Protein AF-0000000078981145 (afdb_homodimer)

Sequence (260 aa):
MRGDRMSDLTLTKIRLRNGAWEGRLTGAPTTGKRPDIRVTHLDQPVPDVELVEGTDSSFWTLTIPVPDYAIADGVQTFLIVDGETETKLGDFTLIAGESVPDDLRAEVELLRAELDMLKRAFRRHCLETSMRGDRMSDLTLTKIRLRNGAWEGRLTGAPTTGKRPDIRVTHLDQPVPDVELVEGTDSSFWTLTIPVPDYAIADGVQTFLIVDGETETKLGDFTLIAGESVPDDLRAEVELLRAELDMLKRAFRRHCLETS

Foldseek 3Di:
DPPPLDDQKAKDWDDDPPQKTKIKIARDDPVLDDFDKFKDKVNHTQPPWDWAADPVNGMIMTMGGHDPVQPDAAKTKMWIARPVSRHTNDMDIDHDDPPVVVVVVVVVVVVVVVVVVVVVVVVVVVVVVD/DPPPLDDQKAKDWDDDPPQKTKIKIARPDPVLDDFDKFKDKVNHTQPPWDWAADPVNGMIMTMGGHDPVQADAAKTKMWIARPVSRHTNDMDIDHDDPPVCVVVVVVVVVVVVVVVVVVVVVVVCVVVVD

Secondary structure (DSSP, 8-state):
-------S-EEEEEEEETTEEEEEEE---TT-PPP-EEEEETTEEPTT-EEEE-TTSS-EEEEEE--GGG-SSEEEEEEEEETTTTEEEEEEEEEEESSHHHHHHHHHHHHHHHHHHHHHHHHHHHHH--/-------S-EEEEEEEETTEEEEEEE---TT-PPP-EEEEETTEEPTT-EEEE-TTSS-EEEEEE--GGG-SSEEEEEEEEETTTTEEEEEEEEEEESSHHHHHHHHHHHHHHHHHHHHHHHHHHHHH--

Nearest PDB structures (foldseek):
  6x00-assembly1_A  TM=3.902E-01  e=3.540E-01  Mus musculus
  8rlu-assembly2_F  TM=3.297E-01  e=1.906E-01  Homo sapiens
  7ceg-assembly1_A  TM=3.443E-01  e=1.610E-01  Mus musculus
  3tbs-assembly2_D  TM=3.550E-01  e=9.748E-01  Mus musculus
  2r0z-assembly1_H  TM=4.295E-01  e=2.684E+00  Mus musculus

Organism: Ruegeria pomeroyi (strain ATCC 700808 / DSM 15171 / DSS-3) (NCBI:txid246200)

Radius of gyration: 25.03 Å; Cα contacts (8 Å, |Δi|>4): 493; chains: 2; bounding box: 40×76×72 Å

Structure (mmCIF, N/CA/C/O backbone):
data_AF-0000000078981145-model_v1
#
loop_
_entity.id
_entity.type
_entity.pdbx_description
1 polymer 'Uncharacterized protein'
#
loop_
_atom_site.group_PDB
_atom_site.id
_atom_site.type_symbol
_atom_site.label_atom_id
_atom_site.label_alt_id
_atom_site.label_comp_id
_atom_site.label_asym_id
_atom_site.label_entity_id
_atom_site.label_seq_id
_atom_site.pdbx_PDB_ins_code
_atom_site.Cartn_x
_atom_site.Cartn_y
_atom_site.Cartn_z
_atom_site.occupancy
_atom_site.B_iso_or_equiv
_atom_site.auth_seq_id
_atom_site.auth_comp_id
_atom_site.auth_asym_id
_atom_site.auth_atom_id
_atom_site.pdbx_PDB_model_num
ATOM 1 N N . MET A 1 1 ? 18.266 -32.469 -20.688 1 37.5 1 MET A N 1
ATOM 2 C CA . MET A 1 1 ? 17.109 -31.734 -21.172 1 37.5 1 MET A CA 1
ATOM 3 C C . MET A 1 1 ? 16.281 -31.219 -20 1 37.5 1 MET A C 1
ATOM 5 O O . MET A 1 1 ? 15.742 -32 -19.219 1 37.5 1 MET A O 1
ATOM 9 N N . ARG A 1 2 ? 16.875 -30.328 -19.281 1 42 2 ARG A N 1
ATOM 10 C CA . ARG A 1 2 ? 16.188 -29.781 -18.109 1 42 2 ARG A CA 1
ATOM 11 C C . ARG A 1 2 ? 14.727 -29.4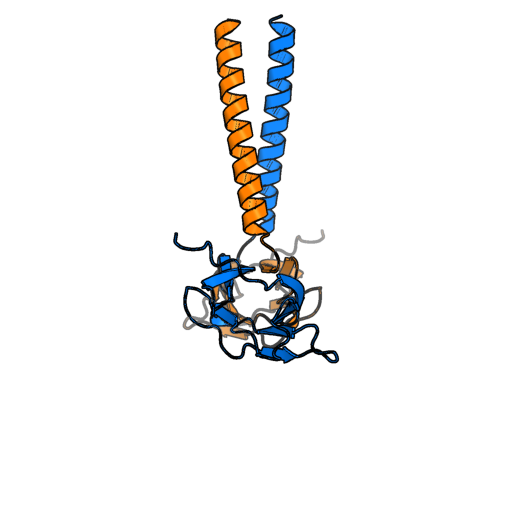84 -18.438 1 42 2 ARG A C 1
ATOM 13 O O . ARG A 1 2 ? 14.422 -28.594 -19.234 1 42 2 ARG A O 1
ATOM 20 N N . GLY A 1 3 ? 13.867 -30.438 -18.609 1 40.94 3 GLY A N 1
ATOM 21 C CA . GLY A 1 3 ? 12.484 -30.188 -19 1 40.94 3 GLY A CA 1
ATOM 22 C C . GLY A 1 3 ? 11.922 -28.906 -18.391 1 40.94 3 GLY A C 1
ATOM 23 O O . GLY A 1 3 ? 12.18 -28.609 -17.219 1 40.94 3 GLY A O 1
ATOM 24 N N . ASP A 1 4 ? 11.82 -27.812 -19.016 1 48.12 4 ASP A N 1
ATOM 25 C CA . ASP A 1 4 ? 11.125 -26.578 -18.703 1 48.12 4 ASP A CA 1
ATOM 26 C C . ASP A 1 4 ? 9.914 -26.828 -17.797 1 48.12 4 ASP A C 1
ATOM 28 O O . ASP A 1 4 ? 8.922 -27.406 -18.25 1 48.12 4 ASP A O 1
ATOM 32 N N . ARG A 1 5 ? 10.109 -27.328 -16.609 1 58.34 5 ARG A N 1
ATOM 33 C CA . ARG A 1 5 ? 9.086 -27.75 -15.656 1 58.34 5 ARG A CA 1
ATOM 34 C C . ARG A 1 5 ? 7.969 -26.719 -15.555 1 58.34 5 ARG A C 1
ATOM 36 O O . ARG A 1 5 ? 8.141 -25.672 -14.922 1 58.34 5 ARG A O 1
ATOM 43 N N . MET A 1 6 ? 7.098 -26.5 -16.594 1 71.06 6 MET A N 1
ATOM 44 C CA . MET A 1 6 ? 5.906 -25.656 -16.688 1 71.06 6 MET A CA 1
ATOM 45 C C . MET A 1 6 ? 4.828 -26.141 -15.719 1 71.06 6 MET A C 1
ATOM 47 O O . MET A 1 6 ? 4.758 -27.328 -15.414 1 71.06 6 MET A O 1
ATOM 51 N N . SER A 1 7 ? 4.48 -25.266 -14.805 1 76 7 SER A N 1
ATOM 52 C CA . SER A 1 7 ? 3.369 -25.609 -13.922 1 76 7 SER A CA 1
ATOM 53 C C . SER A 1 7 ? 2.053 -25.672 -14.695 1 76 7 SER A C 1
ATOM 55 O O . SER A 1 7 ? 1.829 -24.875 -15.617 1 76 7 SER A O 1
ATOM 57 N N . ASP A 1 8 ? 1.269 -26.719 -14.422 1 88 8 ASP A N 1
ATOM 58 C CA . ASP A 1 8 ? -0.055 -26.828 -15.023 1 88 8 ASP A CA 1
ATOM 59 C C . ASP A 1 8 ? -1.052 -25.891 -14.336 1 88 8 ASP A C 1
ATOM 61 O O . ASP A 1 8 ? -2.209 -25.797 -14.75 1 88 8 ASP A O 1
ATOM 65 N N . LEU A 1 9 ? -0.508 -25.266 -13.367 1 93.69 9 LEU A N 1
ATOM 66 C CA . LEU A 1 9 ? -1.404 -24.406 -12.594 1 93.69 9 LEU A CA 1
ATOM 67 C C . LEU A 1 9 ? -1.566 -23.047 -13.266 1 93.69 9 LEU A C 1
ATOM 69 O O . LEU A 1 9 ? -0.61 -22.516 -13.828 1 93.69 9 LEU A O 1
ATOM 73 N N . THR A 1 10 ? -2.793 -22.531 -13.211 1 95.56 10 THR A N 1
ATOM 74 C CA . THR A 1 10 ? -3.1 -21.172 -13.641 1 95.56 10 THR A CA 1
ATOM 75 C C . THR A 1 10 ? -3.686 -20.359 -12.492 1 95.56 10 THR A C 1
ATOM 77 O O . THR A 1 10 ? -4.633 -20.797 -11.836 1 95.56 10 THR A O 1
ATOM 80 N N . LEU A 1 11 ? -3.074 -19.25 -12.258 1 96.19 11 LEU A N 1
ATOM 81 C CA . LEU A 1 11 ? -3.531 -18.359 -11.195 1 96.19 11 LEU A CA 1
ATOM 82 C C . LEU A 1 11 ? -4.246 -17.141 -11.781 1 96.19 11 LEU A C 1
ATOM 84 O O . LEU A 1 11 ? -3.74 -16.5 -12.703 1 96.19 11 LEU A O 1
ATOM 88 N N . THR A 1 12 ? -5.453 -16.875 -11.281 1 96.31 12 THR A N 1
ATOM 89 C CA . THR A 1 12 ? -6.207 -15.688 -11.656 1 96.31 12 THR A CA 1
ATOM 90 C C . THR A 1 12 ? -6.527 -14.844 -10.422 1 96.31 12 THR A C 1
ATOM 92 O O . THR A 1 12 ? -7.113 -15.344 -9.461 1 96.31 12 THR A O 1
ATOM 95 N N . LYS A 1 13 ? -6.102 -13.625 -10.5 1 95.88 13 LYS A N 1
ATOM 96 C CA . LYS A 1 13 ? -6.41 -12.719 -9.398 1 95.88 13 LYS A CA 1
ATOM 97 C C . LYS A 1 13 ? -7.91 -12.445 -9.312 1 95.88 13 LYS A C 1
ATOM 99 O O . LYS A 1 13 ? -8.555 -12.188 -10.328 1 95.88 13 LYS A O 1
ATOM 104 N N . ILE A 1 14 ? -8.461 -12.5 -8.094 1 96.62 14 ILE A N 1
ATOM 105 C CA . ILE A 1 14 ? -9.844 -12.102 -7.871 1 96.62 14 ILE A CA 1
ATOM 106 C C . ILE A 1 14 ? -9.898 -10.672 -7.352 1 96.62 14 ILE A C 1
ATOM 108 O O . ILE A 1 14 ? -10.5 -9.797 -7.977 1 96.62 14 ILE A O 1
ATOM 112 N N . ARG A 1 15 ? -9.242 -10.461 -6.172 1 96.75 15 ARG A N 1
ATOM 113 C CA . ARG A 1 15 ? -9.266 -9.117 -5.605 1 96.75 15 ARG A CA 1
ATOM 114 C C . ARG A 1 15 ? -8.242 -8.977 -4.484 1 96.75 15 ARG A C 1
ATOM 116 O O . ARG A 1 15 ? -7.73 -9.977 -3.979 1 96.75 15 ARG A O 1
ATOM 123 N N . LEU A 1 16 ? -7.898 -7.773 -4.191 1 97.31 16 LEU A N 1
ATOM 124 C CA . LEU A 1 16 ? -7.277 -7.387 -2.93 1 97.31 16 LEU A CA 1
ATOM 125 C C . LEU A 1 16 ? -8.203 -6.473 -2.129 1 97.31 16 LEU A C 1
ATOM 127 O O . LEU A 1 16 ? -8.57 -5.395 -2.598 1 97.31 16 LEU A O 1
ATOM 131 N N . ARG A 1 17 ? -8.578 -6.945 -0.911 1 97.62 17 ARG A N 1
ATOM 132 C CA . ARG A 1 17 ? -9.516 -6.176 -0.097 1 97.62 17 ARG A CA 1
ATOM 133 C C . ARG A 1 17 ? -9.352 -6.504 1.383 1 97.62 17 ARG A C 1
ATOM 135 O O . ARG A 1 17 ? -9.133 -7.66 1.748 1 97.62 17 ARG A O 1
ATOM 142 N N . ASN A 1 18 ? -9.523 -5.512 2.121 1 98.12 18 ASN A N 1
ATOM 143 C CA . ASN A 1 18 ? -9.516 -5.668 3.572 1 98.12 18 ASN A CA 1
ATOM 144 C C . ASN A 1 18 ? -8.258 -6.387 4.051 1 98.12 18 ASN A C 1
ATOM 146 O O . ASN A 1 18 ? -8.336 -7.297 4.879 1 98.12 18 ASN A O 1
ATOM 150 N N . GLY A 1 19 ? -7.188 -6.055 3.361 1 98 19 GLY A N 1
ATOM 151 C CA . GLY A 1 19 ? -5.891 -6.559 3.795 1 98 19 GLY A CA 1
ATOM 152 C C . GLY A 1 19 ? -5.625 -7.98 3.348 1 98 19 GLY A C 1
ATOM 153 O O . GLY A 1 19 ? -4.75 -8.656 3.893 1 98 19 GLY A O 1
ATOM 154 N N . ALA A 1 20 ? -6.414 -8.422 2.396 1 98.5 20 ALA A N 1
ATOM 155 C CA . ALA A 1 20 ? -6.219 -9.789 1.921 1 98.5 20 ALA A CA 1
ATOM 156 C C . ALA A 1 20 ? -6.32 -9.859 0.4 1 98.5 20 ALA A C 1
ATOM 158 O O . ALA A 1 20 ? -7.254 -9.312 -0.192 1 98.5 20 ALA A O 1
ATOM 159 N N . TRP A 1 21 ? -5.336 -10.531 -0.169 1 97.94 21 TRP A N 1
ATOM 160 C CA . TRP A 1 21 ? -5.344 -10.828 -1.598 1 97.94 21 TRP A CA 1
ATOM 161 C C . TRP A 1 21 ? -5.988 -12.188 -1.871 1 97.94 21 TRP A C 1
ATOM 163 O O . TRP A 1 21 ? -5.727 -13.156 -1.16 1 97.94 21 TRP A O 1
ATOM 173 N N . GLU A 1 22 ? -6.824 -12.211 -2.834 1 98 22 GLU A N 1
ATOM 174 C CA . GLU A 1 22 ? -7.516 -13.453 -3.186 1 98 22 GLU A CA 1
ATOM 175 C C . GLU A 1 22 ? -7.328 -13.789 -4.664 1 98 22 GLU A C 1
ATOM 177 O O . GLU A 1 22 ? -7.414 -12.906 -5.52 1 98 22 GLU A O 1
ATOM 182 N N . GLY A 1 23 ? -7.086 -15.055 -4.902 1 97.62 23 GLY A N 1
ATOM 183 C CA . GLY A 1 23 ? -6.973 -15.57 -6.258 1 97.62 23 GLY A CA 1
ATOM 184 C C . GLY A 1 23 ? -7.516 -16.984 -6.402 1 97.62 23 GLY A C 1
ATOM 185 O O . GLY A 1 23 ? -7.801 -17.656 -5.406 1 97.62 23 GLY A O 1
ATOM 186 N N . ARG A 1 24 ? -7.699 -17.344 -7.656 1 96.88 24 ARG A N 1
ATOM 187 C CA . ARG A 1 24 ? -8.18 -18.672 -8 1 96.88 24 ARG A CA 1
ATOM 188 C C . ARG A 1 24 ? -7.109 -19.469 -8.742 1 96.88 24 ARG A C 1
ATOM 190 O O . ARG A 1 24 ? -6.457 -18.938 -9.648 1 96.88 24 ARG A O 1
ATOM 197 N N . LEU A 1 25 ? -6.93 -20.703 -8.289 1 95.56 25 LEU A N 1
ATOM 198 C CA . LEU A 1 25 ? -5.988 -21.625 -8.922 1 95.56 25 LEU A CA 1
ATOM 199 C C . LEU A 1 25 ? -6.73 -22.734 -9.656 1 95.56 25 LEU A C 1
ATOM 201 O O . LEU A 1 25 ? -7.613 -23.375 -9.086 1 95.56 25 LEU A O 1
ATOM 205 N N . THR A 1 26 ? -6.328 -22.922 -10.891 1 94.19 26 THR A N 1
ATOM 206 C CA . THR A 1 26 ? -6.875 -24.031 -11.672 1 94.19 26 THR A CA 1
ATOM 207 C C . THR A 1 26 ? -5.754 -24.859 -12.281 1 94.19 26 THR A C 1
ATOM 209 O O . THR A 1 26 ? -4.586 -24.469 -12.25 1 94.19 26 THR A O 1
ATOM 212 N N . GLY A 1 27 ? -6.086 -26.047 -12.734 1 89.81 27 GLY A N 1
ATOM 213 C CA . GLY A 1 27 ? -5.137 -26.906 -13.422 1 89.81 27 GLY A CA 1
ATOM 214 C C . GLY A 1 27 ? -4.465 -27.906 -12.508 1 89.81 27 GLY A C 1
ATOM 215 O O . GLY A 1 27 ? -3.523 -28.594 -12.906 1 89.81 27 GLY A O 1
ATOM 216 N N . ALA A 1 28 ? -4.902 -27.891 -11.312 1 80.56 28 ALA A N 1
ATOM 217 C CA . ALA A 1 28 ? -4.344 -28.891 -10.391 1 80.56 28 ALA A CA 1
ATOM 218 C C . ALA A 1 28 ? -4.695 -30.297 -10.828 1 80.56 28 ALA A C 1
ATOM 220 O O . ALA A 1 28 ? -5.719 -30.516 -11.484 1 80.56 28 ALA A O 1
ATOM 221 N N . PRO A 1 29 ? -3.707 -31.141 -10.531 1 72.94 29 PRO A N 1
ATOM 222 C CA . PRO A 1 29 ? -3.979 -32.5 -10.961 1 72.94 29 PRO A CA 1
ATOM 223 C C . PRO A 1 29 ? -5.285 -33.062 -10.391 1 72.94 29 PRO A C 1
ATOM 225 O O . PRO A 1 29 ? -5.707 -32.656 -9.305 1 72.94 29 PRO A O 1
ATOM 228 N N . THR A 1 30 ? -5.949 -33.812 -11.18 1 66.62 30 THR A N 1
ATOM 229 C CA . THR A 1 30 ? -7.227 -34.438 -10.844 1 66.62 30 THR A CA 1
ATOM 230 C C . THR A 1 30 ? -7.055 -35.469 -9.727 1 66.62 30 THR A C 1
ATOM 232 O O . THR A 1 30 ? -8.039 -36 -9.219 1 66.62 30 THR A O 1
ATOM 235 N N . THR A 1 31 ? -5.891 -35.719 -9.32 1 64.62 31 THR A N 1
ATOM 236 C CA . THR A 1 31 ? -5.676 -36.75 -8.297 1 64.62 31 THR A CA 1
ATOM 237 C C . THR A 1 31 ? -6.09 -36.219 -6.922 1 64.62 31 THR A C 1
ATOM 239 O O . THR A 1 31 ? -6.059 -36.969 -5.938 1 64.62 31 THR A O 1
ATOM 242 N N . GLY A 1 32 ? -6.656 -34.938 -6.895 1 68.75 32 GLY A N 1
ATOM 243 C CA . GLY A 1 32 ? -7.105 -34.375 -5.629 1 68.75 32 GLY A CA 1
ATOM 244 C C . GLY A 1 32 ? -5.969 -33.844 -4.773 1 68.75 32 GLY A C 1
ATOM 245 O O . GLY A 1 32 ? -6.176 -33.469 -3.619 1 68.75 32 GLY A O 1
ATOM 246 N N . LYS A 1 33 ? -4.82 -33.938 -5.352 1 80.12 33 LYS A N 1
ATOM 247 C CA . LYS A 1 33 ? -3.682 -33.469 -4.555 1 80.12 33 LYS A CA 1
ATOM 248 C C . LYS A 1 33 ? -3.68 -31.953 -4.414 1 80.12 33 LYS A C 1
ATOM 250 O O . LYS A 1 33 ? -3.879 -31.234 -5.395 1 80.12 33 LYS A O 1
ATOM 255 N N . ARG A 1 34 ? -3.582 -31.594 -3.213 1 90.56 34 ARG A N 1
ATOM 256 C CA . ARG A 1 34 ? -3.488 -30.172 -2.895 1 90.56 34 ARG A CA 1
ATOM 257 C C . ARG A 1 34 ? -2.236 -29.547 -3.508 1 90.56 34 ARG A C 1
ATOM 259 O O . ARG A 1 34 ? -1.13 -30.062 -3.316 1 90.56 34 ARG A O 1
ATOM 266 N N . PRO A 1 35 ? -2.432 -28.516 -4.27 1 93.5 35 PRO A N 1
ATOM 267 C CA . PRO A 1 35 ? -1.246 -27.859 -4.832 1 93.5 35 PRO A CA 1
ATOM 268 C C . PRO A 1 35 ? -0.295 -27.344 -3.758 1 93.5 35 PRO A C 1
ATOM 270 O O . PRO A 1 35 ? -0.74 -26.922 -2.688 1 93.5 35 PRO A O 1
ATOM 273 N N . ASP A 1 36 ? 0.996 -27.359 -4.082 1 94.94 36 ASP A N 1
ATOM 274 C CA . ASP A 1 36 ? 2.018 -26.766 -3.223 1 94.94 36 ASP A CA 1
ATOM 275 C C . ASP A 1 36 ? 2.266 -25.312 -3.586 1 94.94 36 ASP A C 1
ATOM 277 O O . ASP A 1 36 ? 3.012 -25.016 -4.523 1 94.94 36 ASP A O 1
ATOM 281 N N . ILE A 1 37 ? 1.636 -24.469 -2.852 1 97.19 37 ILE A N 1
ATOM 282 C CA . ILE A 1 37 ? 1.742 -23.047 -3.133 1 97.19 37 ILE A CA 1
ATOM 283 C C . ILE A 1 37 ? 2.602 -22.375 -2.066 1 97.19 37 ILE A C 1
ATOM 285 O O . ILE A 1 37 ? 2.359 -22.531 -0.87 1 97.19 37 ILE A O 1
ATOM 289 N N . ARG A 1 38 ? 3.592 -21.562 -2.518 1 97.38 38 ARG A N 1
ATOM 290 C CA . ARG A 1 38 ? 4.449 -20.766 -1.643 1 97.38 38 ARG A CA 1
ATOM 291 C C . ARG A 1 38 ? 4.297 -19.281 -1.933 1 97.38 38 ARG A C 1
ATOM 293 O O . ARG A 1 38 ? 4.379 -18.859 -3.088 1 97.38 38 ARG A O 1
ATOM 300 N N . VAL A 1 39 ? 4.062 -18.594 -0.921 1 98.44 39 VAL A N 1
ATOM 301 C CA . VAL A 1 39 ? 4 -17.141 -1.016 1 98.44 39 VAL A CA 1
ATOM 302 C C . VAL A 1 39 ? 5.133 -16.516 -0.201 1 98.44 39 VAL A C 1
ATOM 304 O O . VAL A 1 39 ? 5.301 -16.828 0.981 1 98.44 39 VAL A O 1
ATOM 307 N N . THR A 1 40 ? 5.906 -15.641 -0.909 1 96.38 40 THR A N 1
ATOM 308 C CA . THR A 1 40 ? 7.027 -15.047 -0.192 1 96.38 40 THR A CA 1
ATOM 309 C C . THR A 1 40 ? 7.02 -13.523 -0.332 1 96.38 40 THR A C 1
ATOM 311 O O . THR A 1 40 ? 6.496 -12.992 -1.311 1 96.38 40 THR A O 1
ATOM 314 N N . HIS A 1 41 ? 7.441 -12.859 0.619 1 94.56 41 HIS A N 1
ATOM 315 C CA . HIS A 1 41 ? 7.809 -11.453 0.668 1 94.56 41 HIS A CA 1
ATOM 316 C C . HIS A 1 41 ? 9.258 -11.273 1.107 1 94.56 41 HIS A C 1
ATOM 318 O O . HIS A 1 41 ? 9.664 -11.805 2.141 1 94.56 41 HIS A O 1
ATOM 324 N N . LEU A 1 42 ? 10.086 -10.633 0.274 1 89.56 42 LEU A N 1
ATOM 325 C CA . LEU A 1 42 ? 11.516 -10.508 0.536 1 89.56 42 LEU A CA 1
ATOM 326 C C . LEU A 1 42 ? 12.133 -11.867 0.851 1 89.56 42 LEU A C 1
ATOM 328 O O . LEU A 1 42 ? 12.859 -12.016 1.835 1 89.56 42 LEU A O 1
ATOM 332 N N . ASP A 1 43 ? 11.641 -12.914 0.191 1 89.38 43 ASP A N 1
ATOM 333 C CA . ASP A 1 43 ? 12.148 -14.281 0.201 1 89.38 43 ASP A CA 1
ATOM 334 C C . ASP A 1 43 ? 11.789 -14.992 1.506 1 89.38 43 ASP A C 1
ATOM 336 O O . ASP A 1 43 ? 12.336 -16.062 1.809 1 89.38 43 ASP A O 1
ATOM 340 N N . GLN A 1 44 ? 10.961 -14.383 2.266 1 95.56 44 GLN A N 1
ATOM 341 C CA . GLN A 1 44 ? 10.461 -15.016 3.479 1 95.56 44 GLN A CA 1
ATOM 342 C C . GLN A 1 44 ? 9 -15.43 3.316 1 95.56 44 GLN A C 1
ATOM 344 O O . GLN A 1 44 ? 8.203 -14.703 2.727 1 95.56 44 GLN A O 1
ATOM 349 N N . PRO A 1 45 ? 8.664 -16.609 3.865 1 97.94 45 PRO A N 1
ATOM 350 C CA . PRO A 1 45 ? 7.27 -17.047 3.748 1 97.94 45 PRO A CA 1
ATOM 351 C C . PRO A 1 45 ? 6.289 -16.094 4.426 1 97.94 45 PRO A C 1
ATOM 353 O O . PRO A 1 45 ? 6.574 -15.578 5.508 1 97.94 45 PRO A O 1
ATOM 356 N N . VAL A 1 46 ? 5.207 -15.828 3.748 1 98.56 46 VAL A N 1
ATOM 357 C CA . VAL A 1 46 ? 4.129 -15.031 4.32 1 98.56 46 VAL A CA 1
ATOM 358 C C . VAL A 1 46 ? 3.283 -15.898 5.254 1 98.56 46 VAL A C 1
ATOM 360 O O . VAL A 1 46 ? 2.861 -17 4.883 1 98.56 46 VAL A O 1
ATOM 363 N N . PRO A 1 47 ? 3.012 -15.438 6.422 1 98 47 PRO A N 1
ATOM 364 C CA . PRO A 1 47 ? 2.223 -16.25 7.355 1 98 47 PRO A CA 1
ATOM 365 C C . PRO A 1 47 ? 0.738 -16.281 6.996 1 98 47 PRO A C 1
ATOM 367 O O . PRO A 1 47 ? 0.24 -15.367 6.328 1 98 47 PRO A O 1
ATOM 370 N N . ASP A 1 48 ? 0.023 -17.344 7.406 1 98.25 48 ASP A N 1
ATOM 371 C CA . ASP A 1 48 ? -1.428 -17.5 7.473 1 98.25 48 ASP A CA 1
ATOM 372 C C . ASP A 1 48 ? -2.045 -17.5 6.078 1 98.25 48 ASP A C 1
ATOM 374 O O . ASP A 1 48 ? -3.182 -17.062 5.891 1 98.25 48 ASP A O 1
ATOM 378 N N . VAL A 1 49 ? -1.301 -17.953 5.082 1 98.56 49 VAL A N 1
ATOM 379 C CA . VAL A 1 49 ? -1.825 -18.172 3.736 1 98.56 49 VAL A CA 1
ATOM 380 C C . VAL A 1 49 ? -2.814 -19.328 3.744 1 98.56 49 VAL A C 1
ATOM 382 O O . VAL A 1 49 ? -2.551 -20.375 4.348 1 98.56 49 VAL A O 1
ATOM 385 N N . GLU A 1 50 ? -3.934 -19.078 3.059 1 98.38 50 GLU A N 1
ATOM 386 C CA . GLU A 1 50 ? -4.957 -20.109 3.031 1 98.38 50 GLU A CA 1
ATOM 387 C C . GLU A 1 50 ? -5.207 -20.609 1.609 1 98.38 50 GLU A C 1
ATOM 389 O O . GLU A 1 50 ? -5.254 -19.812 0.671 1 98.38 50 GLU A O 1
ATOM 394 N N . LEU A 1 51 ? -5.359 -21.859 1.454 1 96.94 51 LEU A N 1
ATOM 395 C CA . LEU A 1 51 ? -5.746 -22.531 0.217 1 96.94 51 LEU A CA 1
ATOM 396 C C . LEU A 1 51 ? -6.922 -23.469 0.453 1 96.94 51 LEU A C 1
ATOM 398 O O . LEU A 1 51 ? -6.793 -24.469 1.182 1 96.94 51 LEU A O 1
ATOM 402 N N . VAL A 1 52 ? -8.047 -23.172 -0.19 1 95.44 52 VAL A N 1
ATOM 403 C CA . VAL A 1 52 ? -9.258 -23.938 0.06 1 95.44 52 VAL A CA 1
ATOM 404 C C . VAL A 1 52 ? -9.805 -24.484 -1.258 1 95.44 52 VAL A C 1
ATOM 406 O O . VAL A 1 52 ? -9.953 -23.734 -2.229 1 95.44 52 VAL A O 1
ATOM 409 N N . GLU A 1 53 ? -10.102 -25.688 -1.212 1 93.06 53 GLU A N 1
ATOM 410 C CA . GLU A 1 53 ? -10.664 -26.312 -2.404 1 93.06 53 GLU A CA 1
ATOM 411 C C . GLU A 1 53 ? -12.094 -25.844 -2.656 1 93.06 53 GLU A C 1
ATOM 413 O O . GLU A 1 53 ? -12.883 -25.719 -1.72 1 93.06 53 GLU A O 1
ATOM 418 N N . GLY A 1 54 ? -12.32 -25.578 -3.957 1 88.75 54 GLY A N 1
ATOM 419 C CA . GLY A 1 54 ? -13.672 -25.203 -4.332 1 88.75 54 GLY A CA 1
ATOM 420 C C . GLY A 1 54 ? -14.664 -26.344 -4.215 1 88.75 54 GLY A C 1
ATOM 421 O O . GLY A 1 54 ? -14.289 -27.469 -3.854 1 88.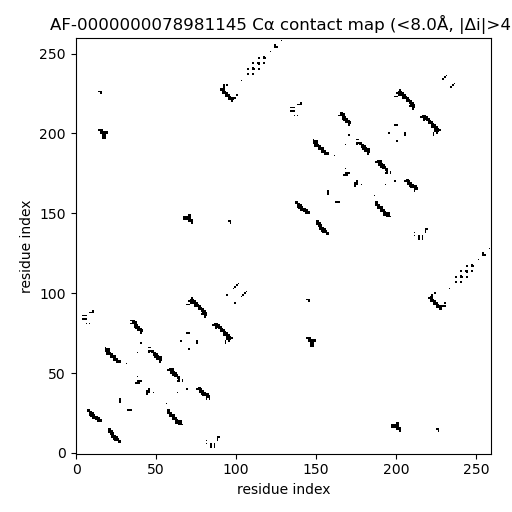75 54 GLY A O 1
ATOM 422 N N . THR A 1 55 ? -15.891 -26.016 -4.465 1 83.25 55 THR A N 1
ATOM 423 C CA . THR A 1 55 ? -17 -26.953 -4.262 1 83.25 55 THR A CA 1
ATOM 424 C C . THR A 1 55 ? -16.875 -28.141 -5.207 1 83.25 55 THR A C 1
ATOM 426 O O . THR A 1 55 ? -17.188 -29.266 -4.828 1 83.25 55 THR A O 1
ATOM 429 N N . ASP A 1 56 ? -16.469 -27.891 -6.492 1 78.81 56 ASP A N 1
ATOM 430 C CA . ASP A 1 56 ? -16.453 -29.016 -7.438 1 78.81 56 ASP A CA 1
ATOM 431 C C . ASP A 1 56 ? -15.023 -29.484 -7.691 1 78.81 56 ASP A C 1
ATOM 433 O O . ASP A 1 56 ? -14.75 -30.156 -8.695 1 78.81 56 ASP A O 1
ATOM 437 N N . SER A 1 57 ? -14.125 -29.172 -6.852 1 76.62 57 SER A N 1
ATOM 438 C CA . SER A 1 57 ? -12.727 -29.578 -6.906 1 76.62 57 SER A CA 1
ATOM 439 C C . SER A 1 57 ? -12.062 -29.109 -8.195 1 76.62 57 SER A C 1
ATOM 441 O O . SER A 1 57 ? -11.047 -29.656 -8.617 1 76.62 57 SER A O 1
ATOM 443 N N . SER A 1 58 ? -12.672 -28.25 -8.836 1 86.25 58 SER A N 1
ATOM 444 C CA . SER A 1 58 ? -12.133 -27.766 -10.109 1 86.25 58 SER A CA 1
ATOM 445 C C . SER A 1 58 ? -11.203 -26.578 -9.898 1 86.25 58 SER A C 1
ATOM 447 O O . SER A 1 58 ? -10.469 -26.188 -10.805 1 86.25 58 SER A O 1
ATOM 449 N N . PHE A 1 59 ? -11.328 -26.109 -8.711 1 92.56 59 PHE A N 1
ATOM 450 C CA . PHE A 1 59 ? -10.453 -24.969 -8.461 1 92.56 59 PHE A CA 1
ATOM 451 C C . PHE A 1 59 ? -10.125 -24.859 -6.973 1 92.56 59 PHE A C 1
ATOM 453 O O . PHE A 1 59 ? -10.734 -25.531 -6.145 1 92.56 59 PHE A O 1
ATOM 460 N N . TRP A 1 60 ? -9.086 -24.062 -6.676 1 95.44 60 TRP A N 1
ATOM 461 C CA . TRP A 1 60 ? -8.711 -23.672 -5.316 1 95.44 60 TRP A CA 1
ATOM 462 C C . TRP A 1 60 ? -8.766 -22.156 -5.145 1 95.44 60 TRP A C 1
ATOM 464 O O . TRP A 1 60 ? -8.445 -21.406 -6.074 1 95.44 60 TRP A O 1
ATOM 474 N N . THR A 1 61 ? -9.195 -21.781 -3.973 1 97 61 THR A N 1
ATOM 475 C CA . THR A 1 61 ? -9.141 -20.359 -3.625 1 97 61 THR A CA 1
ATOM 476 C C . THR A 1 61 ? -7.938 -20.078 -2.73 1 97 61 THR A C 1
ATOM 478 O O . THR A 1 61 ? -7.77 -20.703 -1.686 1 97 61 THR A O 1
ATOM 481 N N . LEU A 1 62 ? -7.109 -19.219 -3.182 1 98.12 62 LEU A N 1
ATOM 482 C CA . LEU A 1 62 ? -5.922 -18.781 -2.453 1 98.12 62 LEU A CA 1
ATOM 483 C C . LEU A 1 62 ? -6.164 -17.438 -1.776 1 98.12 62 LEU A C 1
ATOM 485 O O . LEU A 1 62 ? -6.598 -16.469 -2.424 1 98.12 62 LEU A O 1
ATOM 489 N N . THR A 1 63 ? -5.992 -17.375 -0.469 1 98.75 63 THR A N 1
ATOM 490 C CA . THR A 1 63 ? -6.094 -16.125 0.281 1 98.75 63 THR A CA 1
ATOM 491 C C . THR A 1 63 ? -4.777 -15.812 0.987 1 98.75 63 THR A C 1
ATOM 493 O O . THR A 1 63 ? -4.246 -16.656 1.721 1 98.75 63 THR A O 1
ATOM 496 N N . ILE A 1 64 ? -4.246 -14.602 0.767 1 98.62 64 ILE A N 1
ATOM 497 C CA . ILE A 1 64 ? -2.975 -14.148 1.322 1 98.62 64 ILE A CA 1
ATOM 498 C C . ILE A 1 64 ? -3.199 -12.906 2.182 1 98.62 64 ILE A C 1
ATOM 500 O O . ILE A 1 64 ? -3.475 -11.828 1.659 1 98.62 64 ILE A O 1
ATOM 504 N N . PRO A 1 65 ? -3.088 -13.039 3.432 1 98.75 65 PRO A N 1
ATOM 505 C CA . PRO A 1 65 ? -3.143 -11.82 4.238 1 98.75 65 PRO A CA 1
ATOM 506 C C . PRO A 1 65 ? -1.935 -10.906 4.016 1 98.75 65 PRO A C 1
ATOM 508 O O . PRO A 1 65 ? -0.814 -11.398 3.85 1 98.75 65 PRO A O 1
ATOM 511 N N . VAL A 1 66 ? -2.166 -9.617 3.965 1 98.31 66 VAL A N 1
ATOM 512 C CA . VAL A 1 66 ? -1.068 -8.656 3.918 1 98.31 66 VAL A CA 1
ATOM 513 C C . VAL A 1 66 ? -0.572 -8.375 5.336 1 98.31 66 VAL A C 1
ATOM 515 O O . VAL A 1 66 ? -1.291 -7.781 6.145 1 98.31 66 VAL A O 1
ATOM 518 N N . PRO A 1 67 ? 0.64 -8.734 5.617 1 98.38 67 PRO A N 1
ATOM 519 C CA . PRO A 1 67 ? 1.117 -8.508 6.984 1 98.38 67 PRO A CA 1
ATOM 520 C C . PRO A 1 67 ? 1.459 -7.039 7.246 1 98.38 67 PRO A C 1
ATOM 522 O O . PRO A 1 67 ? 1.897 -6.332 6.336 1 98.38 67 PRO A O 1
ATOM 525 N N . ASP A 1 68 ? 1.428 -6.645 8.438 1 97.56 68 ASP A N 1
ATOM 526 C CA . ASP A 1 68 ? 1.697 -5.262 8.82 1 97.56 68 ASP A CA 1
ATOM 527 C C . ASP A 1 68 ? 3.107 -4.844 8.406 1 97.56 68 ASP A C 1
ATOM 529 O O . ASP A 1 68 ? 3.326 -3.707 7.984 1 97.56 68 ASP A O 1
ATOM 533 N N . TYR A 1 69 ? 4.008 -5.773 8.57 1 97.44 69 TYR A N 1
ATOM 534 C CA . TYR A 1 69 ? 5.402 -5.418 8.328 1 97.44 69 TYR A CA 1
ATOM 535 C C . TYR A 1 69 ? 5.633 -5.043 6.871 1 97.44 69 TYR A C 1
ATOM 537 O O . TYR A 1 69 ? 6.613 -4.375 6.543 1 97.44 69 TYR A O 1
ATOM 545 N N . ALA A 1 70 ? 4.711 -5.457 6.004 1 96.56 70 ALA A N 1
ATOM 546 C CA . ALA A 1 70 ? 4.848 -5.164 4.578 1 96.56 70 ALA A CA 1
ATOM 547 C C . ALA A 1 70 ? 4.156 -3.854 4.223 1 96.56 70 ALA A C 1
ATOM 549 O O . ALA A 1 70 ? 4.262 -3.377 3.09 1 96.56 70 ALA A O 1
ATOM 550 N N . ILE A 1 71 ? 3.412 -3.322 5.129 1 96.56 71 ILE A N 1
ATOM 551 C CA . ILE A 1 71 ? 2.828 -1.997 4.957 1 96.56 71 ILE A CA 1
ATOM 552 C C . ILE A 1 71 ? 3.818 -0.932 5.422 1 96.56 71 ILE A C 1
ATOM 554 O O . ILE A 1 71 ? 3.842 -0.57 6.602 1 96.56 71 ILE A O 1
ATOM 558 N N . ALA A 1 72 ? 4.625 -0.519 4.418 1 94.81 72 ALA A N 1
ATOM 559 C CA . ALA A 1 72 ? 5.754 0.366 4.699 1 94.81 72 ALA A CA 1
ATOM 560 C C . ALA A 1 72 ? 6.066 1.253 3.496 1 94.81 72 ALA A C 1
ATOM 562 O O . ALA A 1 72 ? 5.57 1.012 2.393 1 94.81 72 ALA A O 1
ATOM 563 N N . ASP A 1 73 ? 6.898 2.305 3.775 1 93.06 73 ASP A N 1
ATOM 564 C CA . ASP A 1 73 ? 7.359 3.172 2.695 1 93.06 73 ASP A CA 1
ATOM 565 C C . ASP A 1 73 ? 8.008 2.359 1.574 1 93.06 73 ASP A C 1
ATOM 567 O O . ASP A 1 73 ? 8.836 1.485 1.831 1 93.06 73 ASP A O 1
ATOM 571 N N . GLY A 1 74 ? 7.66 2.639 0.339 1 86.69 74 GLY A N 1
ATOM 572 C CA . GLY A 1 74 ? 8.297 2.008 -0.807 1 86.69 74 GLY A CA 1
ATOM 573 C C . GLY A 1 74 ? 7.457 0.904 -1.422 1 86.69 74 GLY A C 1
ATOM 574 O O . GLY A 1 74 ? 6.254 0.82 -1.171 1 86.69 74 GLY A O 1
ATOM 575 N N . VAL A 1 75 ? 8.039 0.161 -2.23 1 88.38 75 VAL A N 1
ATOM 576 C CA . VAL A 1 75 ? 7.379 -0.898 -2.992 1 88.38 75 VAL A CA 1
ATOM 577 C C . VAL A 1 75 ? 7.598 -2.242 -2.301 1 88.38 75 VAL A C 1
ATOM 579 O O . VAL A 1 75 ? 8.727 -2.602 -1.969 1 88.38 75 VAL A O 1
ATOM 582 N N . GLN A 1 76 ? 6.508 -2.904 -1.966 1 90.19 76 GLN A N 1
ATOM 583 C CA . GLN A 1 76 ? 6.523 -4.254 -1.414 1 90.19 76 GLN A CA 1
ATOM 584 C C . GLN A 1 76 ? 5.898 -5.254 -2.383 1 90.19 76 GLN A C 1
ATOM 586 O O . GLN A 1 76 ? 4.758 -5.07 -2.818 1 90.19 76 GLN A O 1
ATOM 591 N N . THR A 1 77 ? 6.633 -6.297 -2.711 1 91.44 77 THR A N 1
ATOM 592 C CA . THR A 1 77 ? 6.148 -7.277 -3.676 1 91.44 77 THR A CA 1
ATOM 593 C C . THR A 1 77 ? 6.008 -8.648 -3.027 1 91.44 77 THR A C 1
ATOM 595 O O . THR A 1 77 ? 6.883 -9.078 -2.27 1 91.44 77 THR A O 1
ATOM 598 N N . PHE A 1 78 ? 4.918 -9.266 -3.299 1 95.25 78 PHE A N 1
ATOM 599 C CA . PHE A 1 78 ? 4.656 -10.648 -2.91 1 95.25 78 PHE A CA 1
ATOM 600 C C . PHE A 1 78 ? 4.734 -11.578 -4.117 1 95.25 78 PHE A C 1
ATOM 602 O O . PHE A 1 78 ? 4.152 -11.289 -5.164 1 95.25 78 PHE A O 1
ATOM 609 N N . LEU A 1 79 ? 5.434 -12.68 -3.951 1 94.5 79 LEU A N 1
ATOM 610 C CA . LEU A 1 79 ? 5.594 -13.648 -5.027 1 94.5 79 LEU A CA 1
ATOM 611 C C . LEU A 1 79 ? 4.781 -14.914 -4.746 1 94.5 79 LEU A C 1
ATOM 613 O O . LEU A 1 79 ? 4.781 -15.422 -3.625 1 94.5 79 LEU A O 1
ATOM 617 N N . ILE A 1 80 ? 4.047 -15.344 -5.707 1 96.81 80 ILE A N 1
ATOM 618 C CA . ILE A 1 80 ? 3.271 -16.578 -5.629 1 96.81 80 ILE A CA 1
ATOM 619 C C . ILE A 1 80 ? 3.885 -17.625 -6.547 1 96.81 80 ILE A C 1
ATOM 621 O O . ILE A 1 80 ? 3.957 -17.438 -7.766 1 96.81 80 ILE A O 1
ATOM 625 N N . VAL A 1 81 ? 4.301 -18.75 -5.965 1 95.25 81 VAL A N 1
ATOM 626 C CA . VAL A 1 81 ? 5.102 -19.734 -6.684 1 95.25 81 VAL A CA 1
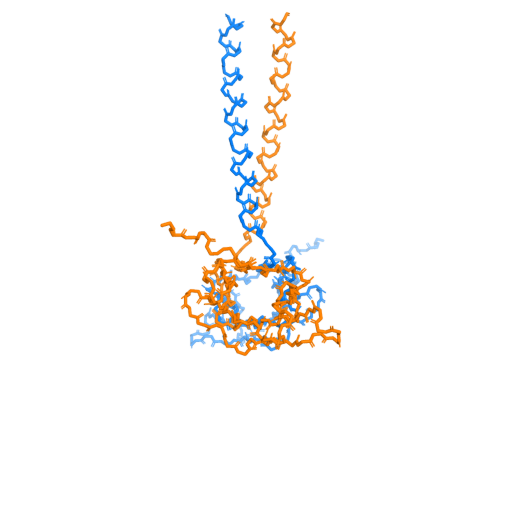ATOM 627 C C . VAL A 1 81 ? 4.496 -21.125 -6.504 1 95.25 81 VAL A C 1
ATOM 629 O O . VAL A 1 81 ? 4.035 -21.469 -5.414 1 95.25 81 VAL A O 1
ATOM 632 N N . ASP A 1 82 ? 4.512 -21.875 -7.602 1 95.19 82 ASP A N 1
ATOM 633 C CA . ASP A 1 82 ? 4.305 -23.328 -7.496 1 95.19 82 ASP A CA 1
ATOM 634 C C . ASP A 1 82 ? 5.52 -24.016 -6.879 1 95.19 82 ASP A C 1
ATOM 636 O O . ASP A 1 82 ? 6.562 -24.141 -7.523 1 95.19 82 ASP A O 1
ATOM 640 N N . GLY A 1 83 ? 5.324 -24.453 -5.668 1 93.19 83 GLY A N 1
ATOM 641 C CA . GLY A 1 83 ? 6.449 -25.016 -4.938 1 93.19 83 GLY A CA 1
ATOM 642 C C . GLY A 1 83 ? 6.941 -26.328 -5.516 1 93.19 83 GLY A C 1
ATOM 643 O O . GLY A 1 83 ? 8.094 -26.719 -5.293 1 93.19 83 GLY A O 1
ATOM 644 N N . GLU A 1 84 ? 6.094 -26.984 -6.234 1 90.69 84 GLU A N 1
ATOM 645 C CA . GLU A 1 84 ? 6.473 -28.266 -6.832 1 90.69 84 GLU A CA 1
ATOM 646 C C . GLU A 1 84 ? 7.414 -28.047 -8.016 1 90.69 84 GLU A C 1
ATOM 648 O O . GLU A 1 84 ? 8.391 -28.797 -8.18 1 90.69 84 GLU A O 1
ATOM 653 N N . THR A 1 85 ? 7.094 -27.094 -8.82 1 89.38 85 THR A N 1
ATOM 654 C CA . THR A 1 85 ? 7.863 -26.906 -10.047 1 89.38 85 THR A CA 1
ATOM 655 C C . THR A 1 85 ? 8.781 -25.688 -9.922 1 89.38 85 THR A C 1
ATOM 657 O O . THR A 1 85 ? 9.594 -25.422 -10.812 1 89.38 85 THR A O 1
ATOM 660 N N . GLU A 1 86 ? 8.586 -24.875 -8.812 1 89.56 86 GLU A N 1
ATOM 661 C CA . GLU A 1 86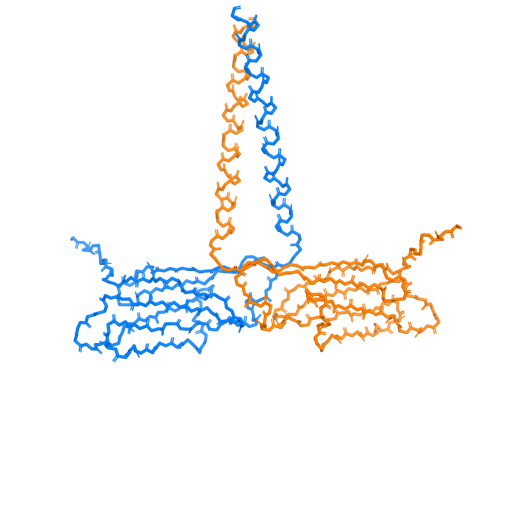 ? 9.344 -23.641 -8.602 1 89.56 86 GLU A CA 1
ATOM 662 C C . GLU A 1 86 ? 9.062 -22.625 -9.703 1 89.56 86 GLU A C 1
ATOM 664 O O . GLU A 1 86 ? 9.961 -21.906 -10.133 1 89.56 86 GLU A O 1
ATOM 669 N N . THR A 1 87 ? 7.848 -22.688 -10.148 1 89.38 87 THR A N 1
ATOM 670 C CA . THR A 1 87 ? 7.41 -21.766 -11.203 1 89.38 87 THR A CA 1
ATOM 671 C C . THR A 1 87 ? 6.613 -20.609 -10.617 1 89.38 87 THR A C 1
ATOM 673 O O . THR A 1 87 ? 5.738 -20.812 -9.773 1 89.38 87 THR A O 1
ATOM 676 N N . LYS A 1 88 ? 6.945 -19.406 -11.094 1 91 88 LYS A N 1
ATOM 677 C CA . LYS A 1 88 ? 6.16 -18.25 -10.688 1 91 88 LYS A CA 1
ATOM 678 C C . LYS A 1 88 ? 4.754 -18.297 -11.281 1 91 88 LYS A C 1
ATOM 680 O O . LYS A 1 88 ? 4.59 -18.406 -12.5 1 91 88 LYS A O 1
ATOM 685 N N . LEU A 1 89 ? 3.807 -18.25 -10.383 1 94.31 89 LEU A N 1
ATOM 686 C CA . LEU A 1 89 ? 2.416 -18.234 -10.82 1 94.31 89 LEU A CA 1
ATOM 687 C C . LEU A 1 89 ? 1.899 -16.812 -10.945 1 94.31 89 LEU A C 1
ATOM 689 O O . LEU A 1 89 ? 1.047 -16.531 -11.797 1 94.31 89 LEU A O 1
ATOM 693 N N . GLY A 1 90 ? 2.383 -15.922 -10.008 1 91.81 90 GLY A N 1
ATOM 694 C CA . GLY A 1 90 ? 1.967 -14.523 -10 1 91.81 90 GLY A CA 1
ATOM 695 C C . GLY A 1 90 ? 2.617 -13.719 -8.898 1 91.81 90 GLY A C 1
ATOM 696 O O . GLY A 1 90 ? 3.568 -14.172 -8.266 1 91.81 90 GLY A O 1
ATOM 697 N N . ASP A 1 91 ? 2.191 -12.469 -8.828 1 91.44 91 ASP A N 1
ATOM 698 C CA . ASP A 1 91 ? 2.656 -11.547 -7.797 1 91.44 91 ASP A CA 1
ATOM 699 C C . ASP A 1 91 ? 1.662 -10.406 -7.59 1 91.44 91 ASP A C 1
ATOM 701 O O . ASP A 1 91 ? 0.73 -10.234 -8.383 1 91.44 91 ASP A O 1
ATOM 705 N N . PHE A 1 92 ? 1.85 -9.734 -6.52 1 93.5 92 PHE A N 1
ATOM 706 C CA . PHE A 1 92 ? 1.171 -8.461 -6.32 1 93.5 92 PHE A CA 1
ATOM 707 C C . PHE A 1 92 ? 2.031 -7.512 -5.496 1 93.5 92 PHE A C 1
ATOM 709 O O . PHE A 1 92 ? 2.957 -7.945 -4.809 1 93.5 92 PHE A O 1
ATOM 716 N N . THR A 1 93 ? 1.662 -6.254 -5.594 1 91.31 93 THR A N 1
ATOM 717 C CA . THR A 1 93 ? 2.539 -5.234 -5.031 1 91.31 93 THR A CA 1
ATOM 718 C C . THR A 1 93 ? 1.738 -4.223 -4.211 1 91.31 93 THR A C 1
ATOM 720 O O . THR A 1 93 ? 0.582 -3.938 -4.527 1 91.31 93 THR A O 1
ATOM 723 N N . LEU A 1 94 ? 2.379 -3.785 -3.199 1 92.62 94 LEU A N 1
ATOM 724 C CA . LEU A 1 94 ? 1.939 -2.641 -2.408 1 92.62 94 LEU A CA 1
ATOM 725 C C . LEU A 1 94 ? 2.941 -1.494 -2.508 1 92.62 94 LEU A C 1
ATOM 727 O O . LEU A 1 94 ? 4.152 -1.711 -2.41 1 92.62 94 LEU A O 1
ATOM 731 N N . ILE A 1 95 ? 2.441 -0.311 -2.719 1 89.62 95 ILE A N 1
ATOM 732 C CA . ILE A 1 95 ? 3.24 0.909 -2.709 1 89.62 95 ILE A CA 1
ATOM 733 C C . ILE A 1 95 ? 2.686 1.882 -1.673 1 89.62 95 ILE A C 1
ATOM 735 O O . ILE A 1 95 ? 1.479 2.135 -1.633 1 89.62 95 ILE A O 1
ATOM 739 N N . ALA A 1 96 ? 3.477 2.279 -0.798 1 89.81 96 ALA A N 1
ATOM 740 C CA . ALA A 1 96 ? 2.986 3.207 0.218 1 89.81 96 ALA A CA 1
ATOM 741 C C . ALA A 1 96 ? 3.957 4.367 0.415 1 89.81 96 ALA A C 1
ATOM 743 O O . ALA A 1 96 ? 5.152 4.234 0.151 1 89.81 96 ALA A O 1
ATOM 744 N N . GLY A 1 97 ? 3.461 5.309 1.123 1 79.94 97 GLY A N 1
ATOM 745 C CA . GLY A 1 97 ? 4.25 6.484 1.454 1 79.94 97 GLY A CA 1
ATOM 746 C C . GLY A 1 97 ? 3.879 7.703 0.631 1 79.94 97 GLY A C 1
ATOM 747 O O . GLY A 1 97 ? 2.742 7.828 0.173 1 79.94 97 GLY A O 1
ATOM 748 N N . GLU A 1 98 ? 4.816 8.531 0.532 1 65.19 98 GLU A N 1
ATOM 749 C CA . GLU A 1 98 ? 4.453 9.82 -0.044 1 65.19 98 GLU A CA 1
ATOM 750 C C . GLU A 1 98 ? 3.938 9.664 -1.472 1 65.19 98 GLU A C 1
ATOM 752 O O . GLU A 1 98 ? 3.963 8.57 -2.029 1 65.19 98 GLU A O 1
ATOM 757 N N . SER A 1 99 ? 3.658 10.789 -2.248 1 56.91 99 SER A N 1
ATOM 758 C CA . SER A 1 99 ? 2.887 11.109 -3.445 1 56.91 99 SER A CA 1
ATOM 759 C C . SER A 1 99 ? 3.311 10.234 -4.625 1 56.91 99 SER A C 1
ATOM 761 O O . SER A 1 99 ? 3.943 10.719 -5.562 1 56.91 99 SER A O 1
ATOM 763 N N . VAL A 1 100 ? 3.551 8.992 -4.277 1 54.72 100 VAL A N 1
ATOM 764 C CA . VAL A 1 100 ? 4.066 8.219 -5.398 1 54.72 100 VAL A CA 1
ATOM 765 C C . VAL A 1 100 ? 3.215 8.477 -6.641 1 54.72 100 VAL A C 1
ATOM 767 O O . VAL A 1 100 ? 3.742 8.773 -7.711 1 54.72 100 VAL A O 1
ATOM 770 N N . PRO A 1 101 ? 1.896 8.148 -6.5 1 54.69 101 PRO A N 1
ATOM 771 C CA . PRO A 1 101 ? 1.129 8.18 -7.746 1 54.69 101 PRO A CA 1
ATOM 772 C C . PRO A 1 101 ? 1.158 9.555 -8.422 1 54.69 101 PRO A C 1
ATOM 774 O O . PRO A 1 101 ? 1.336 9.641 -9.641 1 54.69 101 PRO A O 1
ATOM 777 N N . ASP A 1 102 ? 0.992 10.461 -7.543 1 54.16 102 ASP A N 1
ATOM 778 C CA . ASP A 1 102 ? 0.93 11.789 -8.148 1 54.16 102 ASP A CA 1
ATOM 779 C C . ASP A 1 102 ? 2.273 12.172 -8.766 1 54.16 102 ASP A C 1
ATOM 781 O O . ASP A 1 102 ? 2.32 12.766 -9.844 1 54.16 102 ASP A O 1
ATOM 785 N N . ASP A 1 103 ? 3.234 11.664 -8.062 1 58.94 103 ASP A N 1
ATOM 786 C CA . ASP A 1 103 ? 4.555 12.031 -8.562 1 58.94 103 ASP A CA 1
ATOM 787 C C . ASP A 1 103 ? 4.879 11.281 -9.852 1 58.94 103 ASP A C 1
ATOM 789 O O . ASP A 1 103 ? 5.398 11.867 -10.805 1 58.94 103 ASP A O 1
ATOM 793 N N . LEU A 1 104 ? 4.461 10.031 -9.734 1 60.47 104 LEU A N 1
ATOM 794 C CA . LEU A 1 104 ? 4.758 9.297 -10.961 1 60.47 104 LEU A CA 1
ATOM 795 C C . LEU A 1 104 ? 3.812 9.711 -12.086 1 60.47 104 LEU A C 1
ATOM 797 O O . LEU A 1 104 ? 4.227 9.812 -13.242 1 60.47 104 LEU A O 1
ATOM 801 N N . ARG A 1 105 ? 2.609 9.922 -11.633 1 58.31 105 ARG A N 1
ATOM 802 C CA . ARG A 1 105 ? 1.656 10.398 -12.625 1 58.31 105 ARG A CA 1
ATOM 803 C C . ARG A 1 105 ? 2.07 11.766 -13.164 1 58.31 105 ARG A C 1
ATOM 805 O O . ARG A 1 105 ? 2.018 12.008 -14.367 1 58.31 105 ARG A O 1
ATOM 812 N N . ALA A 1 106 ? 2.514 12.664 -12.25 1 61.88 106 ALA A N 1
ATOM 813 C CA . ALA A 1 106 ? 3.041 13.953 -12.68 1 61.88 106 ALA A CA 1
ATOM 814 C C . ALA A 1 106 ? 4.273 13.781 -13.562 1 61.88 106 ALA A C 1
ATOM 816 O O . ALA A 1 106 ? 4.422 14.477 -14.57 1 61.88 106 ALA A O 1
ATOM 817 N N . GLU A 1 107 ? 5.062 12.828 -13.188 1 69.56 107 GLU A N 1
ATOM 818 C CA . GLU A 1 107 ? 6.246 12.523 -13.984 1 69.56 107 GLU A CA 1
ATOM 819 C C . GLU A 1 107 ? 5.867 12 -15.367 1 69.56 107 GLU A C 1
ATOM 821 O O . GLU A 1 107 ? 6.438 12.414 -16.375 1 69.56 107 GLU A O 1
ATOM 826 N N . VAL A 1 108 ? 4.852 11.141 -15.43 1 66.81 108 VAL A N 1
ATOM 827 C CA . VAL A 1 108 ? 4.363 10.594 -16.703 1 66.81 108 VAL A CA 1
ATOM 828 C C . VAL A 1 108 ? 3.762 11.711 -17.547 1 66.81 108 VAL A C 1
ATOM 830 O O . VAL A 1 108 ? 4.027 11.797 -18.75 1 66.81 108 VAL A O 1
ATOM 833 N N . GLU A 1 109 ? 3.047 12.547 -16.875 1 66.81 109 GLU A N 1
ATOM 834 C CA . GLU A 1 109 ? 2.453 13.68 -17.578 1 66.81 109 GLU A CA 1
ATOM 835 C C . GLU A 1 109 ? 3.529 14.625 -18.109 1 66.81 109 GLU A C 1
ATOM 837 O O . GLU A 1 109 ? 3.438 15.117 -19.234 1 66.81 109 GLU A O 1
ATOM 842 N N . LEU A 1 110 ? 4.559 14.898 -17.312 1 73 110 LEU A N 1
ATOM 843 C CA . LEU A 1 110 ? 5.668 15.742 -17.719 1 73 110 LEU A CA 1
ATOM 844 C C . LEU A 1 110 ? 6.43 15.117 -18.891 1 73 110 LEU A C 1
ATOM 846 O O . LEU A 1 110 ? 6.734 15.797 -19.875 1 73 110 LEU A O 1
ATOM 850 N N . LEU A 1 111 ? 6.605 13.891 -18.828 1 74.38 111 LEU A N 1
ATOM 851 C CA . LEU A 1 111 ? 7.309 13.18 -19.891 1 74.38 111 LEU A CA 1
ATOM 852 C C . LEU A 1 111 ? 6.473 13.156 -21.172 1 74.38 111 LEU A C 1
ATOM 854 O O . LEU A 1 111 ? 7.004 13.352 -22.266 1 74.38 111 LEU A O 1
ATOM 858 N N . ARG A 1 112 ? 5.145 12.977 -21 1 71.81 112 ARG A N 1
ATOM 859 C CA . ARG A 1 112 ? 4.238 13 -22.141 1 71.81 112 ARG A CA 1
ATOM 860 C C . ARG A 1 112 ? 4.215 14.383 -22.797 1 71.81 112 ARG A C 1
ATOM 862 O O . ARG A 1 112 ? 4.234 14.492 -24.016 1 71.81 112 ARG A O 1
ATOM 869 N N . ALA A 1 113 ? 4.172 15.367 -21.984 1 76.62 113 ALA A N 1
ATOM 870 C CA . ALA A 1 113 ? 4.211 16.734 -22.5 1 76.62 113 ALA A CA 1
ATOM 871 C C . ALA A 1 113 ? 5.523 17.016 -23.234 1 76.62 113 ALA A C 1
ATOM 873 O O . ALA A 1 113 ? 5.527 17.625 -24.297 1 76.62 113 ALA A O 1
ATOM 874 N N . GLU A 1 114 ? 6.629 16.625 -22.594 1 78.19 114 GLU A N 1
ATOM 875 C CA . GLU A 1 114 ? 7.938 16.781 -23.234 1 78.19 114 GLU A CA 1
ATOM 876 C C . GLU A 1 114 ? 8.008 16 -24.547 1 78.19 114 GLU A C 1
ATOM 878 O O . GLU A 1 114 ? 8.508 16.516 -25.547 1 78.19 114 GLU A O 1
ATOM 883 N N . LEU 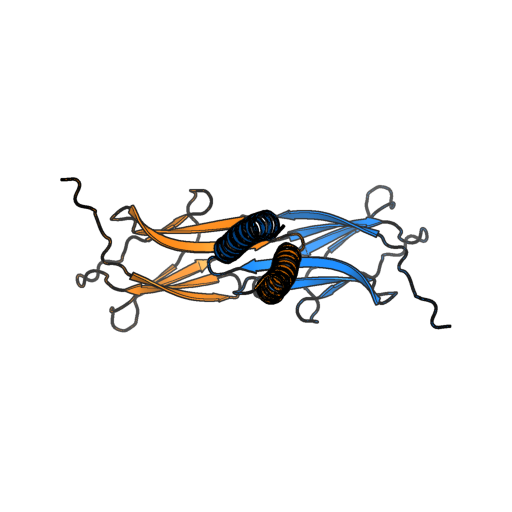A 1 115 ? 7.5 14.836 -24.578 1 78.75 115 LEU A N 1
ATOM 884 C CA . LEU A 1 115 ? 7.453 14 -25.766 1 78.75 115 LEU A CA 1
ATOM 885 C C . LEU A 1 115 ? 6.605 14.648 -26.859 1 78.75 115 LEU A C 1
ATOM 887 O O . LEU A 1 115 ? 7.008 14.68 -28.031 1 78.75 115 LEU A O 1
ATOM 891 N N . ASP A 1 116 ? 5.504 15.117 -26.469 1 78.81 116 ASP A N 1
ATOM 892 C CA . ASP A 1 116 ? 4.617 15.797 -27.406 1 78.81 116 ASP A CA 1
ATOM 893 C C . ASP A 1 116 ? 5.293 17.031 -28 1 78.81 116 ASP A C 1
ATOM 895 O O . ASP A 1 116 ? 5.176 17.281 -29.203 1 78.81 116 ASP A O 1
ATOM 899 N N . MET A 1 117 ? 5.996 17.797 -27.141 1 79.31 117 MET A N 1
ATOM 900 C CA . MET A 1 117 ? 6.73 18.984 -27.594 1 79.31 117 MET A CA 1
ATOM 901 C C . MET A 1 117 ? 7.812 18.594 -28.594 1 79.31 117 MET A C 1
ATOM 903 O O . MET A 1 117 ? 7.961 19.25 -29.625 1 79.31 117 MET A O 1
ATOM 907 N N . LEU A 1 118 ? 8.531 17.562 -28.281 1 79.25 118 LEU A N 1
ATOM 908 C CA . LEU A 1 118 ? 9.617 17.125 -29.156 1 79.25 118 LEU A CA 1
ATOM 909 C C . LEU A 1 118 ? 9.078 16.594 -30.469 1 79.25 118 LEU A C 1
ATOM 911 O O . LEU A 1 118 ? 9.656 16.844 -31.531 1 79.25 118 LEU A O 1
ATOM 915 N N . LYS A 1 119 ? 8.016 15.867 -30.391 1 80.06 119 LYS A N 1
ATOM 916 C CA . LYS A 1 119 ? 7.375 15.383 -31.609 1 80.06 119 LYS A CA 1
ATOM 917 C C . LYS A 1 119 ? 6.984 16.547 -32.531 1 80.06 119 LYS A C 1
ATOM 919 O O . LYS A 1 119 ? 7.223 16.484 -33.719 1 80.06 119 LYS A O 1
ATOM 924 N N . ARG A 1 120 ? 6.402 17.531 -31.969 1 79.62 120 ARG A N 1
ATOM 925 C CA . ARG A 1 120 ? 5.988 18.703 -32.719 1 79.62 120 ARG A CA 1
ATOM 926 C C . ARG A 1 120 ? 7.191 19.438 -33.312 1 79.62 120 ARG A C 1
ATOM 928 O O . ARG A 1 120 ? 7.18 19.812 -34.5 1 79.62 120 ARG A O 1
ATOM 935 N N . ALA A 1 121 ? 8.109 19.688 -32.531 1 78.69 121 ALA A N 1
ATOM 936 C CA . ALA A 1 121 ? 9.32 20.391 -32.969 1 78.69 121 ALA A CA 1
ATOM 937 C C . ALA A 1 121 ? 10.016 19.625 -34.094 1 78.69 121 ALA A C 1
ATOM 939 O O . ALA A 1 121 ? 10.477 20.234 -35.062 1 78.69 121 ALA A O 1
ATOM 940 N N . PHE A 1 122 ? 10.047 18.359 -33.938 1 77.25 122 PHE A N 1
ATOM 941 C CA . PHE A 1 122 ? 10.656 17.516 -34.969 1 77.25 122 PHE A CA 1
ATOM 942 C C . PHE A 1 122 ? 9.875 17.594 -36.25 1 77.25 122 PHE A C 1
ATOM 944 O O . PHE A 1 122 ? 10.469 17.688 -37.344 1 77.25 122 PHE A O 1
ATOM 951 N N . ARG A 1 123 ? 8.625 17.438 -36.125 1 76.38 123 ARG A N 1
ATOM 952 C CA . ARG A 1 123 ? 7.766 17.531 -37.281 1 76.38 123 ARG A CA 1
ATOM 953 C C . ARG A 1 123 ? 7.969 18.859 -38.031 1 76.38 123 ARG A C 1
ATOM 955 O O . ARG A 1 123 ? 8.07 18.906 -39.25 1 76.38 123 ARG A O 1
ATOM 962 N N . ARG A 1 124 ? 8.008 19.938 -37.281 1 79.62 124 ARG A N 1
ATOM 963 C CA . ARG A 1 124 ? 8.219 21.281 -37.844 1 79.62 124 ARG A CA 1
ATOM 964 C C . ARG A 1 124 ? 9.57 21.375 -38.531 1 79.62 124 ARG A C 1
ATOM 966 O O . ARG A 1 124 ? 9.664 21.953 -39.625 1 79.62 124 ARG A O 1
ATOM 973 N N . HIS A 1 125 ? 10.594 20.984 -37.906 1 77.56 125 HIS A N 1
ATOM 974 C CA . HIS A 1 125 ? 11.945 21.031 -38.438 1 77.56 125 HIS A CA 1
ATOM 975 C C . HIS A 1 125 ? 12.023 20.266 -39.75 1 77.56 125 HIS A C 1
ATOM 977 O O . HIS A 1 125 ? 12.648 20.719 -40.719 1 77.56 125 HIS A O 1
ATOM 983 N N . CYS A 1 126 ? 11.422 19.141 -39.75 1 77.75 126 CYS A N 1
ATOM 984 C CA . CYS A 1 126 ? 11.406 18.328 -40.969 1 77.75 126 CYS A CA 1
ATOM 985 C C . CYS A 1 126 ? 10.672 19.031 -42.094 1 77.75 126 CYS A C 1
ATOM 987 O O . CYS A 1 126 ? 11.039 18.891 -43.25 1 77.75 126 CYS A O 1
ATOM 989 N N . LEU A 1 127 ? 9.703 19.703 -41.719 1 72.75 127 LEU A N 1
ATOM 990 C CA . LEU A 1 127 ? 8.93 20.453 -42.719 1 72.75 127 LEU A CA 1
ATOM 991 C C . LEU A 1 127 ? 9.719 21.656 -43.219 1 72.75 127 LEU A C 1
ATOM 993 O O . LEU A 1 127 ? 9.648 21.984 -44.406 1 72.75 127 LEU A O 1
ATOM 997 N N . GLU A 1 128 ? 10.391 22.281 -42.344 1 72.62 128 GLU A N 1
ATOM 998 C CA . GLU A 1 128 ? 11.141 23.469 -42.719 1 72.62 128 GLU A CA 1
ATOM 999 C C . GLU A 1 128 ? 12.414 23.109 -43.469 1 72.62 128 GLU A C 1
ATOM 1001 O O . GLU A 1 128 ? 12.945 23.938 -44.25 1 72.62 128 GLU A O 1
ATOM 1006 N N . THR A 1 129 ? 12.891 22.016 -43.125 1 66.56 129 THR A N 1
ATOM 1007 C CA . THR A 1 129 ? 14.141 21.625 -43.781 1 66.56 129 THR A CA 1
ATOM 1008 C C . THR A 1 129 ? 13.875 20.734 -44.969 1 66.56 129 THR A C 1
ATOM 1010 O O . THR A 1 129 ? 14.805 20.281 -45.656 1 66.56 129 THR A O 1
ATOM 1013 N N . SER A 1 130 ? 12.719 20.406 -45.219 1 56.31 130 SER A N 1
ATOM 1014 C CA . SER A 1 130 ? 12.422 19.812 -46.531 1 56.31 130 SER A CA 1
ATOM 1015 C C . SER A 1 130 ? 12.305 20.891 -47.594 1 56.31 130 SER A C 1
ATOM 1017 O O . SER A 1 130 ? 11.867 22.016 -47.312 1 56.31 130 SER A O 1
ATOM 1019 N N . MET B 1 1 ? -13.289 39.875 4.816 1 37 1 MET B N 1
ATOM 1020 C CA . MET B 1 1 ? -11.891 39.469 4.66 1 37 1 MET B CA 1
ATOM 1021 C C . MET B 1 1 ? -11.672 38.062 5.191 1 37 1 MET B C 1
ATOM 1023 O O . MET B 1 1 ? -11.852 37.781 6.383 1 37 1 MET B O 1
ATOM 1027 N N . ARG B 1 2 ? -12.234 37.125 4.516 1 41.62 2 ARG B N 1
ATOM 1028 C CA . ARG B 1 2 ? -12.109 35.719 4.949 1 41.62 2 ARG B CA 1
ATOM 1029 C C . ARG B 1 2 ? -10.672 35.406 5.348 1 41.62 2 ARG B C 1
ATOM 1031 O O . ARG B 1 2 ? -9.781 35.375 4.504 1 41.62 2 ARG B O 1
ATOM 1038 N N . GLY B 1 3 ? -10.133 35.938 6.414 1 40.94 3 GLY B N 1
ATOM 1039 C CA . GLY B 1 3 ? -8.742 35.688 6.773 1 40.94 3 GLY B CA 1
ATOM 1040 C C . GLY B 1 3 ? -8.266 34.312 6.402 1 40.94 3 GLY B C 1
ATOM 1041 O O . GLY B 1 3 ? -8.984 33.312 6.609 1 40.94 3 GLY B O 1
ATOM 1042 N N . ASP B 1 4 ? -7.602 34.031 5.359 1 48.22 4 ASP B N 1
ATOM 1043 C CA . ASP B 1 4 ? -6.875 32.844 4.941 1 48.22 4 ASP B CA 1
ATOM 1044 C C . ASP B 1 4 ? -6.379 32.031 6.148 1 48.22 4 ASP B C 1
ATOM 1046 O O . ASP B 1 4 ? -5.477 32.5 6.859 1 48.22 4 ASP B O 1
ATOM 1050 N N . ARG B 1 5 ? -7.238 31.531 6.969 1 58.28 5 ARG B N 1
ATOM 1051 C CA . ARG B 1 5 ? -6.98 30.828 8.227 1 58.28 5 ARG B CA 1
ATOM 1052 C C . ARG B 1 5 ? -5.844 29.828 8.07 1 58.28 5 ARG B C 1
ATOM 1054 O O . ARG B 1 5 ? -6.035 28.75 7.516 1 58.28 5 ARG B O 1
ATOM 1061 N N . MET B 1 6 ? -4.562 30.25 7.855 1 70.81 6 MET B N 1
ATOM 1062 C CA . MET B 1 6 ? -3.314 29.484 7.785 1 70.81 6 MET B CA 1
ATOM 1063 C C . MET B 1 6 ? -3.004 28.828 9.125 1 70.81 6 MET B C 1
ATOM 1065 O O . MET B 1 6 ? -3.385 29.344 10.18 1 70.81 6 MET B O 1
ATOM 1069 N N . SER B 1 7 ? -2.945 27.516 9.094 1 75.44 7 SER B N 1
ATOM 1070 C CA . SER B 1 7 ? -2.529 26.812 10.305 1 75.44 7 SER B CA 1
ATOM 1071 C C . SER B 1 7 ? -1.067 27.094 10.633 1 75.44 7 SER B C 1
ATOM 1073 O O . SER B 1 7 ? -0.236 27.219 9.734 1 75.44 7 SER B O 1
ATOM 1075 N N . ASP B 1 8 ? -0.805 27.359 11.914 1 87.94 8 ASP B N 1
ATOM 1076 C CA . ASP B 1 8 ? 0.572 27.547 12.359 1 87.94 8 ASP B CA 1
ATOM 1077 C C . ASP B 1 8 ? 1.298 26.203 12.484 1 87.94 8 ASP B C 1
ATOM 1079 O O . ASP B 1 8 ? 2.492 26.172 12.789 1 87.94 8 ASP B O 1
ATOM 1083 N N . LEU B 1 9 ? 0.526 25.234 12.211 1 93.56 9 LEU B N 1
ATOM 1084 C CA . LEU B 1 9 ? 1.109 23.906 12.383 1 93.56 9 LEU B CA 1
ATOM 1085 C C . LEU B 1 9 ? 1.901 23.5 11.141 1 93.56 9 LEU B C 1
ATOM 1087 O O . LEU B 1 9 ? 1.505 23.812 10.016 1 93.56 9 LEU B O 1
ATOM 1091 N N . THR B 1 10 ? 3.029 22.844 11.398 1 95.5 10 THR B N 1
ATOM 1092 C CA . THR B 1 10 ? 3.824 22.219 10.344 1 95.5 10 THR B CA 1
ATOM 1093 C C . THR B 1 10 ? 3.953 20.719 10.57 1 95.5 10 THR B C 1
ATOM 1095 O O . THR B 1 10 ? 4.32 20.281 11.664 1 95.5 10 THR B O 1
ATOM 1098 N N . LEU B 1 11 ? 3.592 19.984 9.555 1 96.12 11 LEU B N 1
ATOM 1099 C CA . LEU B 1 11 ? 3.676 18.531 9.625 1 96.12 11 LEU B CA 1
ATOM 1100 C C . LEU B 1 11 ? 4.855 18.016 8.805 1 96.12 11 LEU B C 1
ATOM 1102 O O . LEU B 1 11 ? 5.035 18.406 7.656 1 96.12 11 LEU B O 1
ATOM 1106 N N . THR B 1 12 ? 5.691 17.188 9.438 1 96.38 12 THR B N 1
ATOM 1107 C CA . THR B 1 12 ? 6.797 16.516 8.75 1 96.38 12 THR B CA 1
ATOM 1108 C C . THR B 1 12 ? 6.668 15.008 8.875 1 96.38 12 THR B C 1
ATOM 1110 O O . THR B 1 12 ? 6.57 14.469 9.977 1 96.38 12 THR B O 1
ATOM 1113 N N . LYS B 1 13 ? 6.641 14.391 7.719 1 95.81 13 LYS B N 1
ATOM 1114 C CA . LYS B 1 13 ? 6.582 12.93 7.727 1 95.81 13 LYS B CA 1
ATOM 1115 C C . LYS B 1 13 ? 7.867 12.336 8.297 1 95.81 13 LYS B C 1
ATOM 1117 O O . LYS B 1 13 ? 8.969 12.758 7.941 1 95.81 13 LYS B O 1
ATOM 1122 N N . ILE B 1 14 ? 7.719 11.336 9.195 1 96.62 14 ILE B N 1
ATOM 1123 C CA . ILE B 1 14 ? 8.867 10.586 9.688 1 96.62 14 ILE B CA 1
ATOM 1124 C C . ILE B 1 14 ? 9.008 9.289 8.906 1 96.62 14 ILE B C 1
ATOM 1126 O O . ILE B 1 14 ? 10.031 9.055 8.258 1 96.62 14 ILE B O 1
ATOM 1130 N N . ARG B 1 15 ? 7.949 8.438 8.977 1 96.75 15 ARG B N 1
ATOM 1131 C CA . ARG B 1 15 ? 8.016 7.168 8.266 1 96.75 15 ARG B CA 1
ATOM 1132 C C . ARG B 1 15 ? 6.648 6.504 8.195 1 96.75 15 ARG B C 1
ATOM 1134 O O . ARG B 1 15 ? 5.727 6.895 8.914 1 96.75 15 ARG B O 1
ATOM 1141 N N . LEU B 1 16 ? 6.512 5.602 7.273 1 97.31 16 LEU B N 1
ATOM 1142 C CA . LEU B 1 16 ? 5.469 4.582 7.285 1 97.31 16 LEU B CA 1
ATOM 1143 C C . LEU B 1 16 ? 6.07 3.191 7.434 1 97.31 16 LEU B C 1
ATOM 1145 O O . LEU B 1 16 ? 6.863 2.758 6.594 1 97.31 16 LEU B O 1
ATOM 1149 N N . ARG B 1 17 ? 5.68 2.518 8.547 1 97.62 17 ARG B N 1
ATOM 1150 C CA . ARG B 1 17 ? 6.254 1.203 8.812 1 97.62 17 ARG B CA 1
ATOM 1151 C C . ARG B 1 17 ? 5.312 0.359 9.664 1 97.62 17 ARG B C 1
ATOM 1153 O O . ARG B 1 17 ? 4.668 0.874 10.578 1 97.62 17 ARG B O 1
ATOM 1160 N N . ASN B 1 18 ? 5.336 -0.85 9.367 1 98.12 18 ASN B N 1
ATOM 1161 C CA . ASN B 1 18 ? 4.578 -1.816 10.156 1 98.12 18 ASN B CA 1
ATOM 1162 C C . ASN B 1 18 ? 3.115 -1.406 10.289 1 98.12 18 ASN B C 1
ATOM 1164 O O . ASN B 1 18 ? 2.551 -1.461 11.383 1 98.12 18 ASN B O 1
ATOM 1168 N N . GLY B 1 19 ? 2.637 -0.849 9.227 1 98 19 GLY B N 1
ATOM 1169 C CA . GLY B 1 19 ? 1.219 -0.53 9.164 1 98 19 GLY B CA 1
ATOM 1170 C C . GLY B 1 19 ? 0.867 0.764 9.875 1 98 19 GLY B C 1
ATOM 1171 O O . GLY B 1 19 ? -0.296 0.999 10.211 1 98 19 GLY B O 1
ATOM 1172 N N . ALA B 1 20 ? 1.881 1.54 10.141 1 98.5 20 ALA B N 1
ATOM 1173 C CA . ALA B 1 20 ? 1.621 2.803 10.828 1 98.5 20 ALA B CA 1
ATOM 1174 C C . ALA B 1 20 ? 2.43 3.939 10.211 1 98.5 20 ALA B C 1
ATOM 1176 O O . ALA B 1 20 ? 3.635 3.803 9.984 1 98.5 20 ALA B O 1
ATOM 1177 N N . TRP B 1 21 ? 1.722 5.031 9.953 1 97.81 21 TRP B N 1
ATOM 1178 C CA . TRP B 1 21 ? 2.352 6.27 9.5 1 97.81 21 TRP B CA 1
ATOM 1179 C C . TRP B 1 21 ? 2.703 7.168 10.68 1 97.81 21 TRP B C 1
ATOM 1181 O O . TRP B 1 21 ? 1.903 7.324 11.609 1 97.81 21 TRP B O 1
ATOM 1191 N N . GLU B 1 22 ? 3.855 7.699 10.656 1 98 22 GLU B N 1
ATOM 1192 C CA . GLU B 1 22 ? 4.309 8.57 11.734 1 98 22 GLU B CA 1
ATOM 1193 C C . GLU B 1 22 ? 4.789 9.914 11.195 1 98 22 GLU B C 1
ATOM 1195 O O . GLU B 1 22 ? 5.492 9.969 10.188 1 98 22 GLU B O 1
ATOM 1200 N N . GLY B 1 23 ? 4.395 10.938 11.891 1 97.62 23 GLY B N 1
ATOM 1201 C CA . GLY B 1 23 ? 4.832 12.289 11.578 1 97.62 23 GLY B CA 1
ATOM 1202 C C . GLY B 1 23 ? 5.016 13.156 12.812 1 97.62 23 GLY B C 1
ATOM 1203 O O . GLY B 1 23 ? 4.605 12.773 13.914 1 97.62 23 GLY B O 1
ATOM 1204 N N . ARG B 1 24 ? 5.695 14.273 12.57 1 96.81 24 ARG B N 1
ATOM 1205 C CA . ARG B 1 24 ? 5.941 15.25 13.625 1 96.81 24 ARG B CA 1
ATOM 1206 C C . ARG B 1 24 ? 5.211 16.562 13.336 1 96.81 24 ARG B C 1
ATOM 1208 O O . ARG B 1 24 ? 5.234 17.047 12.203 1 96.81 24 ARG B O 1
ATOM 1215 N N . LEU B 1 25 ? 4.555 17.062 14.375 1 95.44 25 LEU B N 1
ATOM 1216 C CA . LEU B 1 25 ? 3.855 18.328 14.297 1 95.44 25 LEU B CA 1
ATOM 1217 C C . LEU B 1 25 ? 4.566 19.391 15.125 1 95.44 25 LEU B C 1
ATOM 1219 O O . LEU B 1 25 ? 4.879 19.172 16.297 1 95.44 25 LEU B O 1
ATOM 1223 N N . THR B 1 26 ? 4.777 20.531 14.492 1 94.06 26 THR B N 1
ATOM 1224 C CA . THR B 1 26 ? 5.348 21.672 15.203 1 94.06 26 THR B CA 1
ATOM 1225 C C . THR B 1 26 ? 4.496 22.922 14.992 1 94.06 26 THR B C 1
ATOM 1227 O O . THR B 1 26 ? 3.598 22.922 14.148 1 94.06 26 THR B O 1
ATOM 1230 N N . GLY B 1 27 ? 4.723 23.906 15.805 1 89.75 27 GLY B N 1
ATOM 1231 C CA . GLY B 1 27 ? 4.051 25.188 15.648 1 89.75 27 GLY B CA 1
ATOM 1232 C C . GLY B 1 27 ? 2.797 25.312 16.5 1 89.75 27 GLY B C 1
ATOM 1233 O O . GLY B 1 27 ? 2.043 26.281 16.359 1 89.75 27 GLY B O 1
ATOM 1234 N N . ALA B 1 28 ? 2.58 24.297 17.25 1 80.12 28 ALA B N 1
ATOM 1235 C CA . ALA B 1 28 ? 1.424 24.391 18.141 1 80.12 28 ALA B CA 1
ATOM 1236 C C . ALA B 1 28 ? 1.592 25.516 19.156 1 80.12 28 ALA B C 1
ATOM 1238 O O . ALA B 1 28 ? 2.717 25.875 19.516 1 80.12 28 ALA B O 1
ATOM 1239 N N . PRO B 1 29 ? 0.436 26.078 19.438 1 72.56 29 PRO B N 1
ATOM 1240 C CA . PRO B 1 29 ? 0.549 27.172 20.391 1 72.56 29 PRO B CA 1
ATOM 1241 C C . PRO B 1 29 ? 1.216 26.766 21.688 1 72.56 29 PRO B C 1
ATOM 1243 O O . PRO B 1 29 ? 1.118 25.609 22.094 1 72.56 29 PRO B O 1
ATOM 1246 N N . THR B 1 30 ? 2.004 27.625 22.219 1 65.81 30 THR B N 1
ATOM 1247 C CA . THR B 1 30 ? 2.758 27.438 23.453 1 65.81 30 THR B CA 1
ATOM 1248 C C . THR B 1 30 ? 1.815 27.312 24.641 1 65.81 30 THR B C 1
ATOM 1250 O O . THR B 1 30 ? 2.256 27.031 25.766 1 65.81 30 THR B O 1
ATOM 1253 N N . THR B 1 31 ? 0.583 27.5 24.469 1 63.84 31 THR B N 1
ATOM 1254 C CA . THR B 1 31 ? -0.337 27.453 25.594 1 63.84 31 THR B CA 1
ATOM 1255 C C . THR B 1 31 ? -0.564 26.016 26.047 1 63.84 31 THR B C 1
ATOM 1257 O O . THR B 1 31 ? -1.282 25.766 27.016 1 63.84 31 THR B O 1
ATOM 1260 N N . GLY B 1 32 ? 0.22 25.062 25.422 1 68.38 32 GLY B N 1
ATOM 1261 C CA . GLY B 1 32 ? 0.088 23.672 25.828 1 68.38 32 GLY B CA 1
ATOM 1262 C C . GLY B 1 32 ? -1.157 23 25.281 1 68.38 32 GLY B C 1
ATOM 1263 O O . GLY B 1 32 ? -1.489 21.875 25.672 1 68.38 32 GLY B O 1
ATOM 1264 N N . LYS B 1 33 ? -1.846 23.75 24.484 1 80.19 33 LYS B N 1
ATOM 1265 C CA . LYS B 1 33 ? -3.078 23.156 23.969 1 80.19 33 LYS B CA 1
ATOM 1266 C C . LYS B 1 33 ? -2.779 22.094 22.906 1 80.19 33 LYS B C 1
ATOM 1268 O O . LYS B 1 33 ? -1.953 22.312 22.016 1 80.19 33 LYS B O 1
ATOM 1273 N N . ARG B 1 34 ? -3.348 21 23.156 1 90.38 34 ARG B N 1
ATOM 1274 C CA . ARG B 1 34 ? -3.238 19.891 22.219 1 90.38 34 ARG B CA 1
ATOM 1275 C C . ARG B 1 34 ? -3.844 20.266 20.859 1 90.38 34 ARG B C 1
ATOM 1277 O O . ARG B 1 34 ? -4.988 20.703 20.781 1 90.38 34 ARG B O 1
ATOM 1284 N N . PRO B 1 35 ? -3.07 20.125 19.828 1 93.44 35 PRO B N 1
ATOM 1285 C CA . PRO B 1 35 ? -3.633 20.422 18.516 1 93.44 35 PRO B CA 1
ATOM 1286 C C . PRO B 1 35 ? -4.824 19.531 18.172 1 93.44 35 PRO B C 1
ATOM 1288 O O . PRO B 1 35 ? -4.867 18.375 18.578 1 93.44 35 PRO B O 1
ATOM 1291 N N . ASP B 1 36 ? -5.777 20.094 17.406 1 94.81 36 ASP B N 1
ATOM 1292 C CA . ASP B 1 36 ? -6.91 19.344 16.875 1 94.81 36 ASP B CA 1
ATOM 1293 C C . ASP B 1 36 ? -6.582 18.75 15.508 1 94.81 36 ASP B C 1
ATOM 1295 O O . ASP B 1 36 ? -6.684 19.422 14.484 1 94.81 36 ASP B O 1
ATOM 1299 N N . ILE B 1 37 ? -6.199 17.531 15.539 1 97.19 37 ILE B N 1
ATOM 1300 C CA . ILE B 1 37 ? -5.801 16.859 14.305 1 97.19 37 ILE B CA 1
ATOM 1301 C C . ILE B 1 37 ? -6.879 15.859 13.891 1 97.19 37 ILE B C 1
ATOM 1303 O O . ILE B 1 37 ? -7.293 15.016 14.695 1 97.19 37 ILE B O 1
ATOM 1307 N N . ARG B 1 38 ? -7.289 15.922 12.617 1 97.31 38 ARG B N 1
ATOM 1308 C CA . ARG B 1 38 ? -8.242 14.984 12.031 1 97.31 38 ARG B CA 1
ATOM 1309 C C . ARG B 1 38 ? -7.613 14.219 10.875 1 97.31 38 ARG B C 1
ATOM 1311 O O . ARG B 1 38 ? -7.02 14.812 9.969 1 97.31 38 ARG B O 1
ATOM 1318 N N . VAL B 1 39 ? -7.75 12.977 10.953 1 98.44 39 VAL B N 1
ATOM 1319 C CA . VAL B 1 39 ? -7.297 12.109 9.867 1 98.44 39 VAL B CA 1
ATOM 1320 C C . VAL B 1 39 ? -8.492 11.398 9.25 1 98.44 39 VAL B C 1
ATOM 1322 O O . VAL B 1 39 ? -9.289 10.766 9.953 1 98.44 39 VAL B O 1
ATOM 1325 N N . THR B 1 40 ? -8.578 11.555 7.887 1 96.38 40 THR B N 1
ATOM 1326 C CA . THR B 1 40 ? -9.727 10.922 7.242 1 96.38 40 THR B CA 1
ATOM 1327 C C . THR B 1 40 ? -9.281 10.062 6.066 1 96.38 40 THR B C 1
ATOM 1329 O O . THR B 1 40 ? -8.234 10.32 5.461 1 96.38 40 THR B O 1
ATOM 1332 N N . HIS B 1 41 ? -9.945 9.039 5.82 1 94.75 41 HIS B N 1
ATOM 1333 C CA . HIS B 1 41 ? -9.93 8.195 4.629 1 94.75 41 HIS B CA 1
ATOM 1334 C C . HIS B 1 41 ? -11.312 8.117 3.994 1 94.75 41 HIS B C 1
ATOM 1336 O O . HIS B 1 41 ? -12.297 7.797 4.672 1 94.75 41 HIS B O 1
ATOM 1342 N N . LEU B 1 42 ? -11.445 8.539 2.74 1 89.69 42 LEU B N 1
ATOM 1343 C CA . LEU B 1 42 ? -12.742 8.617 2.076 1 89.69 42 LEU B CA 1
ATOM 1344 C C . LEU B 1 42 ? -13.742 9.391 2.926 1 89.69 42 LEU B C 1
ATOM 1346 O O . LEU B 1 42 ? -14.867 8.93 3.139 1 89.69 42 LEU B O 1
ATOM 1350 N N . ASP B 1 43 ? -13.266 10.406 3.617 1 89.44 43 ASP B N 1
ATOM 1351 C CA . ASP B 1 43 ? -14.031 11.391 4.383 1 89.44 43 ASP B CA 1
ATOM 1352 C C . ASP B 1 43 ? -14.539 10.789 5.691 1 89.44 43 ASP B C 1
ATOM 1354 O O . ASP B 1 43 ? -15.398 11.367 6.355 1 89.44 43 ASP B O 1
ATOM 1358 N N . GLN B 1 44 ? -14.062 9.625 6 1 95.69 44 GLN B N 1
ATOM 1359 C CA . GLN B 1 44 ? -14.383 9.008 7.285 1 95.69 44 GLN B CA 1
ATOM 1360 C C . GLN B 1 44 ? -13.18 9.039 8.227 1 95.69 44 GLN B C 1
ATOM 1362 O O . GLN B 1 44 ? -12.047 8.82 7.797 1 95.69 44 GLN B O 1
ATOM 1367 N N . PRO B 1 45 ? -13.453 9.32 9.508 1 97.94 45 PRO B N 1
ATOM 1368 C CA . PRO B 1 45 ? -12.336 9.344 10.453 1 97.94 45 PRO B CA 1
ATOM 1369 C C . PRO B 1 45 ? -11.609 8.008 10.547 1 97.94 45 PRO B C 1
ATOM 1371 O O . PRO B 1 45 ? -12.25 6.949 10.539 1 97.94 45 PRO B O 1
ATOM 1374 N N . VAL B 1 46 ? -10.305 8.062 10.562 1 98.56 46 VAL B N 1
ATOM 1375 C CA . VAL B 1 46 ? -9.484 6.879 10.773 1 98.56 46 VAL B CA 1
ATOM 1376 C C . VAL B 1 46 ? -9.445 6.535 12.258 1 98.56 46 VAL B C 1
ATOM 1378 O O . VAL B 1 46 ? -9.172 7.398 13.094 1 98.56 46 VAL B O 1
ATOM 1381 N N . PRO B 1 47 ? -9.68 5.328 12.602 1 98 47 PRO B N 1
ATOM 1382 C CA . PRO B 1 47 ? -9.672 4.961 14.023 1 98 47 PRO B CA 1
ATOM 1383 C C . PRO B 1 47 ? -8.258 4.883 14.602 1 98 47 PRO B C 1
ATOM 1385 O O . PRO B 1 47 ? -7.297 4.668 13.859 1 98 47 PRO B O 1
ATOM 1388 N N . ASP B 1 48 ? -8.125 5.082 15.93 1 98.25 48 ASP B N 1
ATOM 1389 C CA . ASP B 1 48 ? -6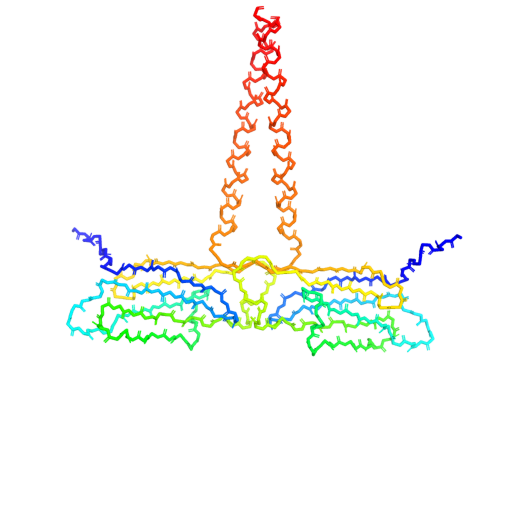.977 4.77 16.781 1 98.25 48 ASP B CA 1
ATOM 1390 C C . ASP B 1 48 ? -5.781 5.648 16.422 1 98.25 48 ASP B C 1
ATOM 1392 O O . ASP B 1 48 ? -4.629 5.23 16.578 1 98.25 48 ASP B O 1
ATOM 1396 N N . VAL B 1 49 ? -6.016 6.852 15.922 1 98.56 49 VAL B N 1
ATOM 1397 C CA . VAL B 1 49 ? -4.973 7.844 15.695 1 98.56 49 VAL B CA 1
ATOM 1398 C C . VAL B 1 49 ? -4.426 8.328 17.031 1 98.56 49 VAL B C 1
ATOM 1400 O O . VAL B 1 49 ? -5.191 8.609 17.969 1 98.56 49 VAL B O 1
ATOM 1403 N N . GLU B 1 50 ? -3.098 8.391 17.078 1 98.38 50 GLU B N 1
ATOM 1404 C CA . GLU B 1 50 ? -2.477 8.812 18.328 1 98.38 50 GLU B CA 1
ATOM 1405 C C . GLU B 1 50 ? -1.693 10.109 18.141 1 98.38 50 GLU B C 1
ATOM 1407 O O . GLU B 1 50 ? -1.004 10.289 17.125 1 98.38 50 GLU B O 1
ATOM 1412 N N . LEU B 1 51 ? -1.789 10.984 19.062 1 96.94 51 LEU B N 1
ATOM 1413 C CA .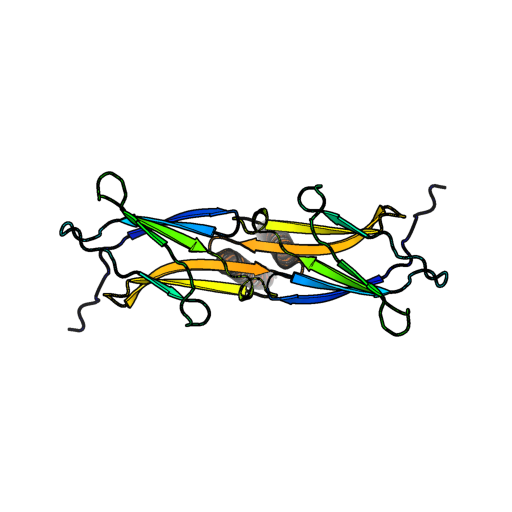 LEU B 1 51 ? -1.029 12.227 19.156 1 96.94 51 LEU B CA 1
ATOM 1414 C C . LEU B 1 51 ? -0.385 12.367 20.531 1 96.94 51 LEU B C 1
ATOM 1416 O O . LEU B 1 51 ? -1.085 12.484 21.547 1 96.94 51 LEU B O 1
ATOM 1420 N N . VAL B 1 52 ? 0.95 12.367 20.547 1 95.38 52 VAL B N 1
ATOM 1421 C CA . VAL B 1 52 ? 1.659 12.383 21.828 1 95.38 52 VAL B CA 1
ATOM 1422 C C . VAL B 1 52 ? 2.625 13.562 21.875 1 95.38 52 VAL B C 1
ATOM 1424 O O . VAL B 1 52 ? 3.402 13.773 20.938 1 95.38 52 VAL B O 1
ATOM 1427 N N . GLU B 1 53 ? 2.566 14.219 22.938 1 93 53 GLU B N 1
ATOM 1428 C CA . GLU B 1 53 ? 3.465 15.359 23.109 1 93 53 GLU B CA 1
ATOM 1429 C C . GLU B 1 53 ? 4.902 14.898 23.328 1 93 53 GLU B C 1
ATOM 1431 O O . GLU B 1 53 ? 5.141 13.938 24.078 1 93 53 GLU B O 1
ATOM 1436 N N . GLY B 1 54 ? 5.789 15.625 22.625 1 88.69 54 GLY B N 1
ATOM 1437 C CA . GLY B 1 54 ? 7.195 15.336 22.844 1 88.69 54 GLY B CA 1
ATOM 1438 C C . GLY B 1 54 ? 7.695 15.734 24.219 1 88.69 54 GLY B C 1
ATOM 1439 O O . GLY B 1 54 ? 6.934 16.281 25.016 1 88.69 54 GLY B O 1
ATOM 1440 N N . THR B 1 55 ? 8.93 15.391 24.453 1 83.06 55 THR B N 1
ATOM 1441 C CA . THR B 1 55 ? 9.539 15.555 25.781 1 83.06 55 THR B CA 1
ATOM 1442 C C . THR B 1 55 ? 9.609 17.031 26.156 1 83.06 55 THR B C 1
ATOM 1444 O O . THR B 1 55 ? 9.398 17.391 27.312 1 83.06 55 THR B O 1
ATOM 1447 N N . ASP B 1 56 ? 9.938 17.938 25.172 1 78.75 56 ASP B N 1
ATOM 1448 C CA . ASP B 1 56 ? 10.094 19.344 25.547 1 78.75 56 ASP B CA 1
ATOM 1449 C C . ASP B 1 56 ? 8.906 20.172 25.078 1 78.75 56 ASP B C 1
ATOM 1451 O O . ASP B 1 56 ? 9 21.406 24.969 1 78.75 56 ASP B O 1
ATOM 1455 N N . SER B 1 57 ? 7.809 19.578 24.781 1 76.75 57 SER B N 1
ATOM 1456 C CA . SER B 1 57 ? 6.562 20.219 24.359 1 76.75 57 SER B CA 1
ATOM 1457 C C . SER B 1 57 ? 6.754 21.031 23.094 1 76.75 57 SER B C 1
ATOM 1459 O O . SER B 1 57 ? 5.973 21.938 22.797 1 76.75 57 SER B O 1
ATOM 1461 N N . SER B 1 58 ? 7.805 20.812 22.484 1 86.31 58 SER B N 1
ATOM 1462 C CA . SER B 1 58 ? 8.094 21.562 21.266 1 86.31 58 SER B CA 1
ATOM 1463 C C . SER B 1 58 ? 7.5 20.891 20.031 1 86.31 58 SER B C 1
ATOM 1465 O O . SER B 1 58 ? 7.422 21.5 18.969 1 86.31 58 SER B O 1
ATOM 1467 N N . PHE B 1 59 ? 7.121 19.688 20.297 1 92.5 59 PHE B N 1
ATOM 1468 C CA . PHE B 1 59 ? 6.535 19 19.141 1 92.5 59 PHE B CA 1
ATOM 1469 C C . PHE B 1 59 ? 5.57 17.922 19.609 1 92.5 59 PHE B C 1
ATOM 1471 O O . PHE B 1 59 ? 5.516 17.594 20.797 1 92.5 59 PHE B O 1
ATOM 1478 N N . TRP B 1 60 ? 4.75 17.453 18.656 1 95.38 60 TRP B N 1
ATOM 1479 C CA . TRP B 1 60 ? 3.867 16.297 18.844 1 95.38 60 TRP B CA 1
ATOM 1480 C C . TRP B 1 60 ? 4.195 15.203 17.828 1 95.38 60 TRP B C 1
ATOM 1482 O O . TRP B 1 60 ? 4.551 15.492 16.688 1 95.38 60 TRP B O 1
ATOM 1492 N N . THR B 1 61 ? 4.078 14 18.312 1 97 61 THR B N 1
ATOM 1493 C CA . THR B 1 61 ? 4.203 12.867 17.406 1 97 61 THR B CA 1
ATOM 1494 C C . THR B 1 61 ? 2.828 12.32 17.031 1 97 61 THR B C 1
ATOM 1496 O O . THR B 1 61 ? 2.023 11.992 17.906 1 97 61 THR B O 1
ATOM 1499 N N . LEU B 1 62 ? 2.566 12.297 15.781 1 98.12 62 LEU B N 1
ATOM 1500 C CA . LEU B 1 62 ? 1.323 11.773 15.227 1 98.12 62 LEU B CA 1
ATOM 1501 C C . LEU B 1 62 ? 1.525 10.367 14.672 1 98.12 62 LEU B C 1
ATOM 1503 O O . LEU B 1 62 ? 2.436 10.133 13.875 1 98.12 62 LEU B O 1
ATOM 1507 N N . THR B 1 63 ? 0.75 9.414 15.164 1 98.75 63 THR B N 1
ATOM 1508 C CA . THR B 1 63 ? 0.77 8.047 14.648 1 98.75 63 THR B CA 1
ATOM 1509 C C . THR B 1 63 ? -0.602 7.656 14.102 1 98.75 63 THR B C 1
ATOM 1511 O O . THR B 1 63 ? -1.608 7.777 14.805 1 98.75 63 THR B O 1
ATOM 1514 N N . ILE B 1 64 ? -0.638 7.18 12.852 1 98.62 64 ILE B N 1
ATOM 1515 C CA . ILE B 1 64 ? -1.865 6.793 12.156 1 98.62 64 ILE B CA 1
ATOM 1516 C C . ILE B 1 64 ? -1.793 5.32 11.758 1 98.62 64 ILE B C 1
ATOM 1518 O O . ILE B 1 64 ? -1.043 4.957 10.852 1 98.62 64 ILE B O 1
ATOM 1522 N N . PRO B 1 65 ? -2.539 4.523 12.383 1 98.75 65 PRO B N 1
ATOM 1523 C CA . PRO B 1 65 ? -2.584 3.143 11.891 1 98.75 65 PRO B CA 1
ATOM 1524 C C . PRO B 1 65 ? -3.268 3.025 10.531 1 98.75 65 PRO B C 1
ATOM 1526 O O . PRO B 1 65 ? -4.242 3.73 10.266 1 98.75 65 PRO B O 1
ATOM 1529 N N . VAL B 1 66 ? -2.727 2.186 9.68 1 98.31 66 VAL B N 1
ATOM 1530 C CA . VAL B 1 66 ? -3.387 1.876 8.414 1 98.31 66 VAL B CA 1
ATOM 1531 C C . VAL B 1 66 ? -4.418 0.771 8.633 1 98.31 66 VAL B C 1
ATOM 1533 O O . VAL B 1 66 ? -4.062 -0.373 8.922 1 98.31 66 VAL B O 1
ATOM 1536 N N . PRO B 1 67 ? -5.668 1.089 8.438 1 98.38 67 PRO B N 1
ATOM 1537 C CA . PRO B 1 67 ? -6.676 0.053 8.68 1 98.38 67 PRO B CA 1
ATOM 1538 C C . PRO B 1 67 ? -6.734 -0.98 7.555 1 98.38 67 PRO B C 1
ATOM 1540 O O . PRO B 1 67 ? -6.492 -0.648 6.395 1 98.38 67 PRO B O 1
ATOM 1543 N N . ASP B 1 68 ? -7.199 -2.123 7.828 1 97.5 68 ASP B N 1
ATOM 1544 C CA . ASP B 1 68 ? -7.277 -3.209 6.855 1 97.5 68 ASP B CA 1
ATOM 1545 C C . ASP B 1 68 ? -8.164 -2.824 5.672 1 97.5 68 ASP B C 1
ATOM 1547 O O . ASP B 1 68 ? -7.867 -3.178 4.531 1 97.5 68 ASP B O 1
ATOM 1551 N N . TYR B 1 69 ? -9.219 -2.127 6.004 1 97.44 69 TYR B N 1
ATOM 1552 C CA . TYR B 1 69 ? -10.188 -1.834 4.953 1 97.44 69 TYR B CA 1
ATOM 1553 C C . TYR B 1 69 ? -9.57 -0.942 3.881 1 97.44 69 TYR B C 1
ATOM 1555 O O . TYR B 1 69 ? -10.07 -0.885 2.754 1 97.44 69 TYR B O 1
ATOM 1563 N N . ALA B 1 70 ? -8.484 -0.265 4.227 1 96.62 70 ALA B N 1
ATOM 1564 C CA . ALA B 1 70 ? -7.828 0.628 3.273 1 96.62 70 ALA B CA 1
ATOM 1565 C C . ALA B 1 70 ? -6.754 -0.107 2.479 1 96.62 70 ALA B C 1
ATOM 1567 O O . ALA B 1 70 ? -6.176 0.448 1.541 1 96.62 70 ALA B O 1
ATOM 1568 N N . ILE B 1 71 ? -6.445 -1.297 2.877 1 96.62 71 ILE B N 1
ATOM 1569 C CA . ILE B 1 71 ? -5.547 -2.154 2.109 1 96.62 71 ILE B CA 1
ATOM 1570 C C . ILE B 1 71 ? -6.348 -2.928 1.062 1 96.62 71 ILE B C 1
ATOM 1572 O O . ILE B 1 71 ? -6.855 -4.016 1.338 1 96.62 71 ILE B O 1
ATOM 1576 N N . ALA B 1 72 ? -6.441 -2.248 -0.119 1 94.81 72 ALA B N 1
ATOM 1577 C CA . ALA B 1 72 ? -7.305 -2.738 -1.189 1 94.81 72 ALA B CA 1
ATOM 1578 C C . ALA B 1 72 ? -6.758 -2.348 -2.559 1 94.81 72 ALA B C 1
ATOM 1580 O O . ALA B 1 72 ? -5.859 -1.51 -2.66 1 94.81 72 ALA B O 1
ATOM 1581 N N . ASP B 1 73 ? -7.34 -3.018 -3.605 1 93.12 73 ASP B N 1
ATOM 1582 C CA . ASP B 1 73 ? -6.988 -2.658 -4.977 1 93.12 73 ASP B CA 1
ATOM 1583 C C . ASP B 1 73 ? -7.172 -1.162 -5.219 1 93.12 73 ASP B C 1
ATOM 1585 O O . ASP B 1 73 ? -8.203 -0.592 -4.855 1 93.12 73 ASP B O 1
ATOM 1589 N N . GLY B 1 74 ? -6.207 -0.519 -5.832 1 86.88 74 GLY B N 1
ATOM 1590 C CA . GLY B 1 74 ? -6.332 0.877 -6.219 1 86.88 74 GLY B CA 1
ATOM 1591 C C . GLY B 1 74 ? -5.602 1.823 -5.285 1 86.88 74 GLY B C 1
ATOM 1592 O O . GLY B 1 74 ? -4.73 1.401 -4.523 1 86.88 74 GLY B O 1
ATOM 1593 N N . VAL B 1 75 ? -5.891 3.037 -5.402 1 88.56 75 VAL B N 1
ATOM 1594 C CA . VAL B 1 75 ? -5.23 4.109 -4.668 1 88.56 75 VAL B CA 1
ATOM 1595 C C . VAL B 1 75 ? -6.074 4.504 -3.459 1 88.56 75 VAL B C 1
ATOM 1597 O O . VAL B 1 75 ? -7.273 4.766 -3.592 1 88.56 75 VAL B O 1
ATOM 1600 N N . GLN B 1 76 ? -5.496 4.418 -2.273 1 90.44 76 GLN B N 1
ATOM 1601 C CA . GLN B 1 76 ? -6.109 4.871 -1.029 1 90.44 76 GLN B CA 1
ATOM 1602 C C . GLN B 1 76 ? -5.352 6.062 -0.446 1 90.44 76 GLN B C 1
ATOM 1604 O O . GLN B 1 76 ? -4.141 5.988 -0.23 1 90.44 76 GLN B O 1
ATOM 1609 N N . THR B 1 77 ? -6.055 7.141 -0.186 1 91.69 77 THR B N 1
ATOM 1610 C CA . THR B 1 77 ? -5.418 8.352 0.319 1 91.69 77 THR B CA 1
ATOM 1611 C C . THR B 1 77 ? -5.953 8.711 1.703 1 91.69 77 THR B C 1
ATOM 1613 O O . THR B 1 77 ? -7.16 8.641 1.944 1 91.69 77 THR B O 1
ATOM 1616 N N . PHE B 1 78 ? -5.055 9.023 2.555 1 95.12 78 PHE B N 1
ATOM 1617 C CA . PHE B 1 78 ? -5.359 9.547 3.881 1 95.12 78 PHE B CA 1
ATOM 1618 C C . PHE B 1 78 ? -5.066 11.039 3.953 1 95.12 78 PHE B C 1
ATOM 1620 O O . PHE B 1 78 ? -3.998 11.484 3.529 1 95.12 78 PHE B O 1
ATOM 1627 N N . LEU B 1 79 ? -5.992 11.789 4.516 1 94.5 79 LEU B N 1
ATOM 1628 C CA . LEU B 1 79 ? -5.84 13.234 4.648 1 94.5 79 LEU B CA 1
ATOM 1629 C C . LEU B 1 79 ? -5.598 13.625 6.102 1 94.5 79 LEU B C 1
ATOM 1631 O O . LEU B 1 79 ? -6.266 13.117 7.004 1 94.5 79 LEU B O 1
ATOM 1635 N N . ILE B 1 80 ? -4.629 14.43 6.309 1 96.69 80 ILE B N 1
ATOM 1636 C CA . ILE B 1 80 ? -4.312 14.961 7.625 1 96.69 80 ILE B CA 1
ATOM 1637 C C . ILE B 1 80 ? -4.637 16.453 7.668 1 96.69 80 ILE B C 1
ATOM 1639 O O . ILE B 1 80 ? -4.059 17.25 6.918 1 96.69 80 ILE B O 1
ATOM 1643 N N . VAL B 1 81 ? -5.527 16.844 8.57 1 95.12 81 VAL B N 1
ATOM 1644 C CA . VAL B 1 81 ? -6.086 18.203 8.562 1 95.12 81 VAL B CA 1
ATOM 1645 C C . VAL B 1 81 ? -6.004 18.797 9.969 1 95.12 81 VAL B C 1
ATOM 1647 O O . VAL B 1 81 ? -6.23 18.109 10.961 1 95.12 81 VAL B O 1
ATOM 1650 N N . ASP B 1 82 ? -5.66 20.094 9.992 1 95 82 ASP B N 1
ATOM 1651 C CA . ASP B 1 82 ? -5.891 20.875 11.195 1 95 82 ASP B CA 1
ATOM 1652 C C . ASP B 1 82 ? -7.379 21.156 11.406 1 95 82 ASP B C 1
ATOM 1654 O O . ASP B 1 82 ? -7.969 21.953 10.688 1 95 82 ASP B O 1
ATOM 1658 N N . GLY B 1 83 ? -7.906 20.484 12.383 1 93.25 83 GLY B N 1
ATOM 1659 C CA . GLY B 1 83 ? -9.344 20.578 12.594 1 93.25 83 GLY B CA 1
ATOM 1660 C C . GLY B 1 83 ? -9.797 21.953 13.047 1 93.25 83 G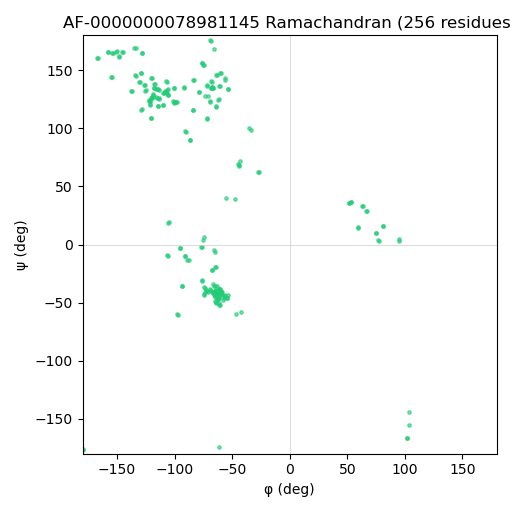LY B C 1
ATOM 1661 O O . GLY B 1 83 ? -10.961 22.312 12.883 1 93.25 83 GLY B O 1
ATOM 1662 N N . GLU B 1 84 ? -8.883 22.703 13.602 1 90.62 84 GLU B N 1
ATOM 1663 C CA . GLU B 1 84 ? -9.219 24.047 14.07 1 90.62 84 GLU B CA 1
ATOM 1664 C C . GLU B 1 84 ? -9.383 25.016 12.898 1 90.62 84 GLU B C 1
ATOM 1666 O O . GLU B 1 84 ? -10.297 25.844 12.891 1 90.62 84 GLU B O 1
ATOM 1671 N N . THR B 1 85 ? -8.492 24.891 11.969 1 89.19 85 THR B N 1
ATOM 1672 C CA . THR B 1 85 ? -8.5 25.859 10.875 1 89.19 85 THR B CA 1
ATOM 1673 C C . THR B 1 85 ? -9.031 25.234 9.594 1 89.19 85 THR B C 1
ATOM 1675 O O . THR B 1 85 ? -9.211 25.922 8.586 1 89.19 85 THR B O 1
ATOM 1678 N N . GLU B 1 86 ? -9.219 23.859 9.625 1 89.19 86 GLU B N 1
ATOM 1679 C CA . GLU B 1 86 ? -9.656 23.109 8.445 1 89.19 86 GLU B CA 1
ATOM 1680 C C . GLU B 1 86 ? -8.633 23.203 7.32 1 89.19 86 GLU B C 1
ATOM 1682 O O . GLU B 1 86 ? -9.008 23.281 6.145 1 89.19 86 GLU B O 1
ATOM 1687 N N . THR B 1 87 ? -7.414 23.266 7.742 1 89.38 87 THR B N 1
ATOM 1688 C CA . THR B 1 87 ? -6.316 23.359 6.789 1 89.38 87 THR B CA 1
ATOM 1689 C C . THR B 1 87 ? -5.652 22 6.602 1 89.38 87 THR B C 1
ATOM 1691 O O . THR B 1 87 ? -5.379 21.297 7.574 1 89.38 87 THR B O 1
ATOM 1694 N N . LYS B 1 88 ? -5.402 21.672 5.34 1 91.06 88 LYS B N 1
ATOM 1695 C CA . LYS B 1 88 ? -4.664 20.453 5.062 1 91.06 88 LYS B CA 1
ATOM 1696 C C . LYS B 1 88 ? -3.207 20.578 5.504 1 91.06 88 LYS B C 1
ATOM 1698 O O . LYS B 1 88 ? -2.502 21.484 5.086 1 91.06 88 LYS B O 1
ATOM 1703 N N . LEU B 1 89 ? -2.85 19.656 6.352 1 94.06 89 LEU B N 1
ATOM 1704 C CA . LEU B 1 89 ? -1.466 19.625 6.812 1 94.06 89 LEU B CA 1
ATOM 1705 C C . LEU B 1 89 ? -0.624 18.688 5.957 1 94.06 89 LEU B C 1
ATOM 1707 O O . LEU B 1 89 ? 0.574 18.922 5.77 1 94.06 89 LEU B O 1
ATOM 1711 N N . GLY B 1 90 ? -1.26 17.562 5.512 1 91.56 90 GLY B N 1
ATOM 1712 C CA . GLY B 1 90 ? -0.576 16.562 4.695 1 91.56 90 GLY B CA 1
ATOM 1713 C C . GLY B 1 90 ? -1.464 15.398 4.305 1 91.56 90 GLY B C 1
ATOM 1714 O O . GLY B 1 90 ? -2.684 15.453 4.484 1 91.56 90 GLY B O 1
ATOM 1715 N N . ASP B 1 91 ? -0.852 14.453 3.631 1 91.19 91 ASP B N 1
ATOM 1716 C CA . ASP B 1 91 ? -1.52 13.227 3.213 1 91.19 91 ASP B CA 1
ATOM 1717 C C . ASP B 1 91 ? -0.507 12.109 2.951 1 91.19 91 ASP B C 1
ATOM 1719 O O . ASP B 1 91 ? 0.7 12.359 2.91 1 91.19 91 ASP B O 1
ATOM 1723 N N . PHE B 1 92 ? -1.015 10.945 2.861 1 93.5 92 PHE B N 1
ATOM 1724 C CA . PHE B 1 92 ? -0.23 9.828 2.344 1 93.5 92 PHE B CA 1
ATOM 1725 C C . PHE B 1 92 ? -1.123 8.828 1.616 1 93.5 92 PHE B C 1
ATOM 1727 O O . PHE B 1 92 ? -2.34 8.82 1.812 1 93.5 92 PHE B O 1
ATOM 1734 N N . THR B 1 93 ? -0.469 8.023 0.815 1 91 93 THR B N 1
ATOM 1735 C CA . THR B 1 93 ? -1.23 7.176 -0.095 1 91 93 THR B CA 1
ATOM 1736 C C . THR B 1 93 ? -0.711 5.742 -0.057 1 91 93 THR B C 1
ATOM 1738 O O . THR B 1 93 ? 0.487 5.516 0.128 1 91 93 THR B O 1
ATOM 1741 N N . LEU B 1 94 ? -1.646 4.879 -0.202 1 92.5 94 LEU B N 1
ATOM 1742 C CA . LEU B 1 94 ? -1.385 3.467 -0.453 1 92.5 94 LEU B CA 1
ATOM 1743 C C . LEU B 1 94 ? -1.896 3.055 -1.829 1 92.5 94 LEU B C 1
ATOM 1745 O O . LEU B 1 94 ? -3.014 3.41 -2.213 1 92.5 94 LEU B O 1
ATOM 1749 N N . ILE B 1 95 ? -1.076 2.344 -2.566 1 89.5 95 ILE B N 1
ATOM 1750 C CA . ILE B 1 95 ? -1.453 1.759 -3.848 1 89.5 95 ILE B CA 1
ATOM 1751 C C . ILE B 1 95 ? -1.25 0.246 -3.803 1 89.5 95 ILE B C 1
ATOM 1753 O O . ILE B 1 95 ? -0.195 -0.234 -3.381 1 89.5 95 ILE B O 1
ATOM 1757 N N . ALA B 1 96 ? -2.254 -0.466 -4.082 1 90 96 ALA B N 1
ATOM 1758 C CA . ALA B 1 96 ? -2.109 -1.918 -4.031 1 90 96 ALA B CA 1
ATOM 1759 C C . ALA B 1 96 ? -2.742 -2.576 -5.254 1 90 96 ALA B C 1
ATOM 1761 O O . ALA B 1 96 ? -3.65 -2.012 -5.871 1 90 96 ALA B O 1
ATOM 1762 N N . GLY B 1 97 ? -2.436 -3.834 -5.363 1 81.38 97 GLY B N 1
ATOM 1763 C CA . GLY B 1 97 ? -2.982 -4.648 -6.438 1 81.38 97 GLY B CA 1
ATOM 1764 C C . GLY B 1 97 ? -1.982 -4.922 -7.547 1 81.38 97 GLY B C 1
ATOM 1765 O O . GLY B 1 97 ? -0.785 -5.062 -7.289 1 81.38 97 GLY B O 1
ATOM 1766 N N . GLU B 1 98 ? -2.531 -4.957 -8.734 1 65.94 98 GLU B N 1
ATOM 1767 C CA . GLU B 1 98 ? -1.66 -5.434 -9.805 1 65.94 98 GLU B CA 1
ATOM 1768 C C . GLU B 1 98 ? -0.503 -4.469 -10.047 1 65.94 98 GLU B C 1
ATOM 1770 O O . GLU B 1 98 ? -0.494 -3.357 -9.516 1 65.94 98 GLU B O 1
ATOM 1775 N N . SER B 1 99 ? 0.491 -4.93 -10.836 1 57.91 99 SER B N 1
ATOM 1776 C CA . SER B 1 99 ? 1.84 -4.453 -11.125 1 57.91 99 SER B CA 1
ATOM 1777 C C . SER B 1 99 ? 1.843 -2.963 -11.453 1 57.91 99 SER B C 1
ATOM 1779 O O . SER B 1 99 ? 1.855 -2.576 -12.625 1 57.91 99 SER B O 1
ATOM 1781 N N . VAL B 1 100 ? 1.032 -2.268 -10.727 1 54.78 100 VAL B N 1
ATOM 1782 C CA . VAL B 1 100 ? 0.984 -0.851 -11.07 1 54.78 100 VAL B CA 1
ATOM 1783 C C . VAL B 1 100 ? 2.396 -0.332 -11.328 1 54.78 100 VAL B C 1
ATOM 1785 O O . VAL B 1 100 ? 2.654 0.31 -12.352 1 54.78 100 VAL B O 1
ATOM 1788 N N . PRO B 1 101 ? 3.25 -0.486 -10.273 1 54.78 101 PRO B N 1
ATOM 1789 C CA . PRO B 1 101 ? 4.543 0.187 -10.414 1 54.78 101 PRO B CA 1
ATOM 1790 C C . PRO B 1 101 ? 5.328 -0.295 -11.633 1 54.78 101 PRO B C 1
ATOM 1792 O O . PRO B 1 101 ? 5.934 0.513 -12.344 1 54.78 101 PRO B O 1
ATOM 1795 N N . ASP B 1 102 ? 5.176 -1.544 -11.734 1 54.31 102 ASP B N 1
ATOM 1796 C CA . ASP B 1 102 ? 5.961 -2.053 -12.852 1 54.31 102 ASP B CA 1
ATOM 1797 C C . ASP B 1 102 ? 5.434 -1.521 -14.188 1 54.31 102 ASP B C 1
ATOM 1799 O O . ASP B 1 102 ? 6.211 -1.171 -15.07 1 54.31 102 ASP B O 1
ATOM 1803 N N . ASP B 1 103 ? 4.125 -1.436 -14.117 1 58.88 103 ASP B N 1
ATOM 1804 C CA . ASP B 1 103 ? 3.539 -0.955 -15.367 1 58.88 103 ASP B CA 1
ATOM 1805 C C . ASP B 1 103 ? 3.848 0.525 -15.586 1 58.88 103 ASP B C 1
ATOM 1807 O O . ASP B 1 103 ? 4.191 0.937 -16.703 1 58.88 103 ASP B O 1
ATOM 1811 N N . LEU B 1 104 ? 3.73 1.151 -14.438 1 60.41 104 LEU B N 1
ATOM 1812 C CA . LEU B 1 104 ? 4.016 2.572 -14.609 1 60.41 104 LEU B CA 1
ATOM 1813 C C . LEU B 1 104 ? 5.512 2.809 -14.789 1 60.41 104 LEU B C 1
ATOM 1815 O O . LEU B 1 104 ? 5.922 3.662 -15.578 1 60.41 104 LEU B O 1
ATOM 1819 N N . ARG B 1 105 ? 6.203 2.008 -14.055 1 58.31 105 ARG B N 1
ATOM 1820 C CA . ARG B 1 105 ? 7.652 2.105 -14.219 1 58.31 105 ARG B CA 1
ATOM 1821 C C . ARG B 1 105 ? 8.07 1.695 -15.633 1 58.31 105 ARG B C 1
ATOM 1823 O O . ARG B 1 105 ? 8.891 2.359 -16.25 1 58.31 105 ARG B O 1
ATOM 1830 N N . ALA B 1 106 ? 7.457 0.58 -16.141 1 61.62 106 ALA B N 1
ATOM 1831 C CA . ALA B 1 106 ? 7.695 0.176 -17.516 1 61.62 106 ALA B CA 1
ATOM 1832 C C . ALA B 1 106 ? 7.242 1.262 -18.484 1 61.62 106 ALA B C 1
ATOM 1834 O O . ALA B 1 106 ? 7.934 1.551 -19.469 1 61.62 106 ALA B O 1
ATOM 1835 N N . GLU B 1 107 ? 6.16 1.856 -18.141 1 69.31 107 GLU B N 1
ATOM 1836 C CA . GLU B 1 107 ? 5.652 2.953 -18.953 1 69.31 107 GLU B CA 1
ATOM 1837 C C . GLU B 1 107 ? 6.598 4.148 -18.922 1 69.31 107 GLU B C 1
ATOM 1839 O O . GLU B 1 107 ? 6.883 4.746 -19.969 1 69.31 107 GLU B O 1
ATOM 1844 N N . VAL B 1 108 ? 7.168 4.465 -17.766 1 66.44 108 VAL B N 1
ATOM 1845 C CA . VAL B 1 108 ? 8.117 5.562 -17.609 1 66.44 108 VAL B CA 1
ATOM 1846 C C . VAL B 1 108 ? 9.406 5.242 -18.375 1 66.44 108 VAL B C 1
ATOM 1848 O O . VAL B 1 108 ? 9.945 6.098 -19.078 1 66.44 108 VAL B O 1
ATOM 1851 N N . GLU B 1 109 ? 9.789 4.031 -18.25 1 66.88 109 GLU B N 1
ATOM 1852 C CA . GLU B 1 109 ? 10.984 3.611 -18.969 1 66.88 109 GLU B CA 1
ATOM 1853 C C . GLU B 1 109 ? 10.766 3.664 -20.469 1 66.88 109 GLU B C 1
ATOM 1855 O O . GLU B 1 109 ? 11.648 4.098 -21.219 1 66.88 109 GLU B O 1
ATOM 1860 N N . LEU B 1 110 ? 9.602 3.234 -20.953 1 72.75 110 LEU B N 1
ATOM 1861 C CA . LEU B 1 110 ? 9.266 3.285 -22.375 1 72.75 110 LEU B CA 1
ATOM 1862 C C . LEU B 1 110 ? 9.195 4.727 -22.859 1 72.75 110 LEU B C 1
ATOM 1864 O O . LEU B 1 110 ? 9.75 5.055 -23.906 1 72.75 110 LEU B O 1
ATOM 1868 N N . LEU B 1 111 ? 8.664 5.543 -22.078 1 73.81 111 LEU B N 1
ATOM 1869 C CA . LEU B 1 111 ? 8.555 6.953 -22.438 1 73.81 111 LEU B CA 1
ATOM 1870 C C . LEU B 1 111 ? 9.93 7.613 -22.453 1 73.81 111 LEU B C 1
ATOM 1872 O O . LEU B 1 111 ? 10.234 8.398 -23.359 1 73.81 111 LEU B O 1
ATOM 1876 N N . ARG B 1 112 ? 10.812 7.234 -21.5 1 71.38 112 ARG B N 1
ATOM 1877 C CA . ARG B 1 112 ? 12.172 7.758 -21.453 1 71.38 112 ARG B CA 1
ATOM 1878 C C . ARG B 1 112 ? 12.984 7.297 -22.672 1 71.38 112 ARG B C 1
ATOM 1880 O O . ARG B 1 112 ? 13.719 8.086 -23.25 1 71.38 112 ARG B O 1
ATOM 1887 N N . ALA B 1 113 ? 12.812 6.07 -22.969 1 76.69 113 ALA B N 1
ATOM 1888 C CA . ALA B 1 113 ? 13.484 5.535 -24.156 1 76.69 113 ALA B CA 1
ATOM 1889 C C . ALA B 1 113 ? 13.008 6.234 -25.422 1 76.69 113 ALA B C 1
ATOM 1891 O O . ALA B 1 113 ? 13.812 6.586 -26.281 1 76.69 113 ALA B O 1
ATOM 1892 N N . GLU B 1 114 ? 11.703 6.371 -25.562 1 77.5 114 GLU B N 1
ATOM 1893 C CA . GLU B 1 114 ? 11.125 7.09 -26.688 1 77.5 114 GLU B CA 1
ATOM 1894 C C . GLU B 1 114 ? 11.609 8.539 -26.734 1 77.5 114 GLU B C 1
ATOM 1896 O O . GLU B 1 114 ? 11.984 9.039 -27.797 1 77.5 114 GLU B O 1
ATOM 1901 N N . LEU B 1 115 ? 11.703 9.188 -25.641 1 78.44 115 LEU B N 1
ATOM 1902 C CA . LEU B 1 115 ? 12.188 10.555 -25.531 1 78.44 115 LEU B CA 1
ATOM 1903 C C . LEU B 1 115 ? 13.656 10.648 -25.922 1 78.44 115 LEU B C 1
ATOM 1905 O O . LEU B 1 115 ? 14.047 11.555 -26.672 1 78.44 115 LEU B O 1
ATOM 1909 N N . ASP B 1 116 ? 14.391 9.766 -25.438 1 78.75 116 ASP B N 1
ATOM 1910 C CA . ASP B 1 116 ? 15.805 9.719 -25.781 1 78.75 116 ASP B CA 1
ATOM 1911 C C . ASP B 1 116 ? 16 9.523 -27.281 1 78.75 116 ASP B C 1
ATOM 1913 O O . ASP B 1 116 ? 16.875 10.164 -27.891 1 78.75 116 ASP B O 1
ATOM 1917 N N . MET B 1 117 ? 15.195 8.625 -27.859 1 79 117 MET B N 1
ATOM 1918 C CA . MET B 1 117 ? 15.242 8.367 -29.297 1 79 117 MET B CA 1
ATOM 1919 C C . MET B 1 117 ? 14.906 9.625 -30.094 1 79 117 MET B C 1
ATOM 1921 O O . MET B 1 117 ? 15.586 9.961 -31.062 1 79 117 MET B O 1
ATOM 1925 N N . LEU B 1 118 ? 13.867 10.289 -29.672 1 78.81 118 LEU B N 1
ATOM 1926 C CA . LEU B 1 118 ? 13.422 11.5 -30.359 1 78.81 118 LEU B CA 1
ATOM 1927 C C . LEU B 1 118 ? 14.453 12.617 -30.219 1 78.81 118 LEU B C 1
ATOM 1929 O O . LEU B 1 118 ? 14.703 13.352 -31.172 1 78.81 118 LEU B O 1
ATOM 1933 N N . LYS B 1 119 ? 15.008 12.727 -29.062 1 79.81 119 LYS B N 1
ATOM 1934 C CA . LYS B 1 119 ? 16.062 13.719 -28.859 1 79.81 119 LYS B CA 1
ATOM 1935 C C . LYS B 1 119 ? 17.219 13.484 -29.812 1 79.81 119 LYS B C 1
ATOM 1937 O O . LYS B 1 119 ? 17.734 14.438 -30.406 1 79.81 119 LYS B O 1
ATOM 1942 N N . ARG B 1 120 ? 17.641 12.312 -29.891 1 79.62 120 ARG B N 1
ATOM 1943 C CA . ARG B 1 120 ? 18.75 11.945 -30.781 1 79.62 120 ARG B CA 1
ATOM 1944 C C . ARG B 1 120 ? 18.391 12.227 -32.25 1 79.62 120 ARG B C 1
ATOM 1946 O O . ARG B 1 120 ? 19.188 12.789 -32.969 1 79.62 120 ARG B O 1
ATOM 1953 N N . ALA B 1 121 ? 17.312 11.75 -32.656 1 77.56 121 ALA B N 1
ATOM 1954 C CA . ALA B 1 121 ? 16.844 11.945 -34.031 1 77.56 121 ALA B CA 1
ATOM 1955 C C . ALA B 1 121 ? 16.766 13.43 -34.375 1 77.56 121 ALA B C 1
ATOM 1957 O O . ALA B 1 121 ? 17.156 13.852 -35.469 1 77.56 121 ALA B O 1
ATOM 1958 N N . PHE B 1 122 ? 16.25 14.172 -33.438 1 76.81 122 PHE B N 1
ATOM 1959 C CA . PHE B 1 122 ? 16.141 15.617 -33.625 1 76.81 122 PHE B CA 1
ATOM 1960 C C . PHE B 1 122 ? 17.516 16.25 -33.75 1 76.81 122 PHE B C 1
ATOM 1962 O O . PHE B 1 122 ? 17.719 17.125 -34.594 1 76.81 122 PHE B O 1
ATOM 1969 N N . ARG B 1 123 ? 18.344 15.906 -32.844 1 77.19 123 ARG B N 1
ATOM 1970 C CA . ARG B 1 123 ? 19.703 16.422 -32.906 1 77.19 123 ARG B CA 1
ATOM 1971 C C . ARG B 1 123 ? 20.359 16.125 -34.25 1 77.19 123 ARG B C 1
ATOM 1973 O O . ARG B 1 123 ? 21.016 16.984 -34.844 1 77.19 123 ARG B O 1
ATOM 1980 N N . ARG B 1 124 ? 20.234 14.922 -34.719 1 79.12 124 ARG B N 1
ATOM 1981 C CA . ARG B 1 124 ? 20.781 14.5 -36 1 79.12 124 ARG B CA 1
ATOM 1982 C C . ARG B 1 124 ? 20.188 15.312 -37.125 1 79.12 124 ARG B C 1
ATOM 1984 O O . ARG B 1 124 ? 20.922 15.742 -38.031 1 79.12 124 ARG B O 1
ATOM 1991 N N . HIS B 1 125 ? 18.938 15.414 -37.219 1 76.69 125 HIS B N 1
ATOM 1992 C CA . HIS B 1 125 ? 18.234 16.172 -38.25 1 76.69 125 HIS B CA 1
ATOM 1993 C C . HIS B 1 125 ? 18.719 17.609 -38.312 1 76.69 125 HIS B C 1
ATOM 1995 O O . HIS B 1 125 ? 18.938 18.156 -39.375 1 76.69 125 HIS B O 1
ATOM 2001 N N . CYS B 1 126 ? 18.859 18.141 -37.156 1 78.12 126 CYS B N 1
ATOM 2002 C CA . CYS B 1 126 ? 19.328 19.516 -37.062 1 78.12 126 CYS B CA 1
ATOM 2003 C C . CYS B 1 126 ? 20.766 19.625 -37.594 1 78.12 126 CYS B C 1
ATOM 2005 O O . CYS B 1 126 ? 21.125 20.641 -38.188 1 78.12 126 CYS B O 1
ATOM 2007 N N . LEU B 1 127 ? 21.469 18.656 -37.344 1 72.62 127 LEU B N 1
ATOM 2008 C CA . LEU B 1 127 ? 22.844 18.641 -37.812 1 72.62 127 LEU B CA 1
ATOM 2009 C C . LEU B 1 127 ? 22.891 18.453 -39.344 1 72.62 127 LEU B C 1
ATOM 2011 O O . LEU B 1 127 ? 23.75 19.047 -40 1 72.62 127 LEU B O 1
ATOM 2015 N N . GLU B 1 128 ? 22.047 17.625 -39.781 1 71.94 128 GLU B N 1
ATOM 2016 C CA . GLU B 1 128 ? 22.047 17.312 -41.219 1 71.94 128 GLU B CA 1
ATOM 2017 C C . GLU B 1 128 ? 21.406 18.453 -42.031 1 71.94 128 GLU B C 1
ATOM 2019 O O . GLU B 1 128 ? 21.688 18.594 -43.219 1 71.94 128 GLU B O 1
ATOM 2024 N N . THR B 1 129 ? 20.531 19.047 -41.406 1 66.06 129 THR B N 1
ATOM 2025 C CA . THR B 1 129 ? 19.844 20.125 -42.125 1 66.06 129 THR B CA 1
ATOM 2026 C C . THR B 1 129 ? 20.484 21.469 -41.812 1 66.06 129 THR B C 1
ATOM 2028 O O . THR B 1 129 ? 20 22.516 -42.281 1 66.06 129 THR B O 1
ATOM 2031 N N . SER B 1 130 ? 21.422 21.531 -41 1 57 130 SER B N 1
ATOM 2032 C CA . SER B 1 130 ? 22.234 22.734 -40.938 1 57 130 SER B CA 1
ATOM 2033 C C . SER B 1 130 ? 23.25 22.781 -42.094 1 57 130 SER B C 1
ATOM 2035 O O . SER B 1 130 ? 23.734 21.734 -42.531 1 57 130 SER B O 1
#

Solvent-accessible surface area (backbone atoms only — not comparable to full-atom values): 14151 Å² total; per-residue (Å²): 127,80,68,81,58,71,61,65,59,44,64,42,82,72,48,36,45,57,28,30,37,33,29,39,38,30,54,61,61,87,84,72,57,77,78,52,74,42,46,28,43,92,86,34,78,55,70,82,60,42,78,42,74,39,93,81,68,65,34,30,41,36,37,39,54,60,56,44,74,64,38,27,57,43,80,34,57,37,40,32,28,34,59,82,55,70,28,79,59,48,65,40,33,37,36,28,32,63,65,52,64,58,46,50,49,49,47,48,48,50,50,49,51,51,40,51,51,50,51,50,51,43,54,50,50,51,58,69,66,95,128,82,68,81,58,71,61,65,59,46,64,42,82,71,49,37,46,56,28,29,39,31,29,38,37,31,55,61,61,87,83,70,56,78,78,53,75,42,45,27,42,92,85,35,76,55,69,81,59,42,78,42,72,40,95,80,68,64,34,32,41,38,37,39,54,62,55,44,75,62,38,26,58,44,79,35,56,38,41,32,28,34,60,81,56,71,27,80,57,49,64,40,37,36,35,28,31,66,62,49,62,56,49,48,48,50,48,48,51,50,50,50,52,51,42,52,50,49,52,50,52,43,53,49,50,52,59,69,69,96

pLDDT: mean 84.65, std 14.69, range [37.0, 98.75]